Protein AF-E0DGI4-F1 (afdb_monomer)

Sequence (300 aa):
MITVKDFLAYVEETTRDQLWIDHNADYFNDDVYIAAGVSTSYPSYYEFYIRNAKVERLYSVQEYILELWTVDPKVTKPFYLSENTIRFVTDDNEYRDPRKTELIFTGDEIFVTACRFPVVGWGVDWLSPQDLPAREVEEATRFQKLIFDDTVPDWPQEPGRKPAATTLHYYRVPAQETRRLSELKKQFPVIATRKRPDTSGYPHMSITNNYWVMLELLWRSETLPRMTVGWMAWNRQVAYNMAEYIPEMLQKLQQQLDILDTTPLASNKWAMDTFCQLREFYRAAAARGEGVIIIGELQR

Foldseek 3Di:
DAEPQRLLLLCCLLPVPPQKKKWFWDDDPQKIKIFIDNDPLWQGQKIKIAGSKDKDKPDDPDPDDDRMFMDGCVVDPQWDDDDQKIKGFGPPDDPPTPGTMMMIIGHPWMWMANLLWRQFADPAPAPDLVVDDPVCSVVRHRIDTYDYDPDPDPRPPDDDDNRFKKKKKKFWAALVVQVVLVVVCVVDHQAVDPDDPPRPPTDMDMDIRPQCVPLVQLVPASLSSCLRRNHARSHRFKHKFHLVCLVVSLVSVVVSVVVVVPDPNVPPPVNVVVVVVSSVVSVVSNVVSTMMMIGIDTHD

Organism: NCBI:txid553207

Radius of gyration: 20.18 Å; Cα contacts (8 Å, |Δi|>4): 565; chains: 1; bounding box: 44×44×54 Å

Structure (mmCIF, N/CA/C/O backbone):
data_AF-E0DGI4-F1
#
_entry.id   AF-E0DGI4-F1
#
loop_
_atom_site.group_PDB
_atom_site.id
_atom_site.type_symbol
_atom_site.label_atom_id
_atom_site.label_alt_id
_atom_site.label_comp_id
_atom_site.label_asym_id
_atom_site.label_entity_id
_atom_site.label_seq_id
_atom_site.pdbx_PDB_ins_code
_atom_site.Cartn_x
_atom_site.Cartn_y
_atom_site.Cartn_z
_atom_site.occupancy
_atom_site.B_iso_or_equiv
_atom_site.auth_seq_id
_atom_site.auth_comp_id
_atom_site.auth_asym_id
_atom_site.auth_atom_id
_atom_site.pdbx_PDB_model_num
ATOM 1 N N . MET A 1 1 ? -5.748 -15.651 11.887 1.00 82.06 1 MET A N 1
ATOM 2 C CA . MET A 1 1 ? -6.138 -14.831 13.046 1.00 82.06 1 MET A CA 1
ATOM 3 C C . MET A 1 1 ? -4.895 -14.204 13.660 1.00 82.06 1 MET A C 1
ATOM 5 O O . MET A 1 1 ? -3.833 -14.816 13.585 1.00 82.06 1 MET A O 1
ATOM 9 N N . ILE A 1 2 ? -5.024 -13.019 14.259 1.00 83.94 2 ILE A N 1
ATOM 10 C CA . ILE A 1 2 ? -3.945 -12.258 14.916 1.00 83.94 2 ILE A CA 1
ATOM 11 C C . ILE A 1 2 ? -4.471 -11.654 16.225 1.00 83.94 2 ILE A C 1
ATOM 13 O O . ILE A 1 2 ? -5.636 -11.271 16.290 1.00 83.94 2 ILE A O 1
ATOM 17 N N . THR A 1 3 ? -3.648 -11.592 17.273 1.00 87.06 3 THR A N 1
ATOM 18 C CA . THR A 1 3 ? -4.045 -10.984 18.557 1.00 87.06 3 THR A CA 1
ATOM 19 C C . THR A 1 3 ? -3.984 -9.456 18.488 1.00 87.06 3 THR A C 1
ATOM 21 O O . THR A 1 3 ? -3.214 -8.896 17.700 1.00 87.06 3 THR A O 1
ATOM 24 N N . VAL A 1 4 ? -4.753 -8.765 19.337 1.00 86.12 4 VAL A N 1
ATOM 25 C CA . VAL A 1 4 ? -4.660 -7.299 19.485 1.00 86.12 4 VAL A CA 1
ATOM 26 C C . VAL A 1 4 ? -3.244 -6.875 19.847 1.00 86.12 4 VAL A C 1
ATOM 28 O O . VAL A 1 4 ? -2.710 -5.944 19.244 1.00 86.12 4 VAL A O 1
ATOM 31 N N . LYS A 1 5 ? -2.608 -7.588 20.782 1.00 84.69 5 LYS A N 1
ATOM 32 C CA . LYS A 1 5 ? -1.231 -7.315 21.199 1.00 84.69 5 LYS A CA 1
ATOM 33 C C . LYS A 1 5 ? -0.248 -7.363 20.028 1.00 84.69 5 LYS A C 1
ATOM 35 O O . LYS A 1 5 ? 0.524 -6.423 19.845 1.00 84.69 5 LYS A O 1
ATOM 40 N N . ASP A 1 6 ? -0.284 -8.435 19.238 1.00 83.44 6 ASP A N 1
ATOM 41 C CA . ASP A 1 6 ? 0.636 -8.614 18.110 1.00 83.44 6 ASP A CA 1
ATOM 42 C C . ASP A 1 6 ? 0.390 -7.574 17.011 1.00 83.44 6 ASP A C 1
ATOM 44 O O . ASP A 1 6 ? 1.336 -7.075 16.398 1.00 83.44 6 ASP A O 1
ATOM 48 N N . PHE A 1 7 ? -0.875 -7.222 16.769 1.00 86.75 7 PHE A N 1
ATOM 49 C CA . PHE A 1 7 ? -1.228 -6.211 15.780 1.00 86.75 7 PHE A CA 1
ATOM 50 C C . PHE A 1 7 ? -0.792 -4.801 16.207 1.00 86.75 7 PHE A C 1
ATOM 52 O O . PHE A 1 7 ? -0.195 -4.083 15.404 1.00 86.75 7 PHE A O 1
ATOM 59 N N . LEU A 1 8 ? -1.015 -4.415 17.468 1.00 86.19 8 LEU A N 1
ATOM 60 C CA . LEU A 1 8 ? -0.579 -3.117 17.995 1.00 86.19 8 LEU A CA 1
ATOM 61 C C . LEU A 1 8 ? 0.947 -2.966 17.967 1.00 86.19 8 LEU A C 1
ATOM 63 O O . LEU A 1 8 ? 1.438 -1.918 17.552 1.00 86.19 8 LEU A O 1
ATOM 67 N N . ALA A 1 9 ? 1.690 -4.015 18.337 1.00 82.25 9 ALA A N 1
ATOM 68 C CA . ALA A 1 9 ? 3.152 -4.013 18.265 1.00 82.25 9 ALA A CA 1
ATOM 69 C C . ALA A 1 9 ? 3.657 -3.846 16.820 1.00 82.25 9 ALA A C 1
ATOM 71 O O . ALA A 1 9 ? 4.591 -3.087 16.565 1.00 82.25 9 ALA A O 1
ATOM 72 N N . TYR A 1 10 ? 3.011 -4.512 15.855 1.00 82.81 10 TYR A N 1
ATOM 73 C CA . TYR A 1 10 ? 3.318 -4.331 14.436 1.00 82.81 10 TYR A CA 1
ATOM 74 C C . TYR A 1 10 ? 3.071 -2.890 13.963 1.00 82.81 10 TYR A C 1
ATOM 76 O O . TYR A 1 10 ? 3.910 -2.324 13.256 1.00 82.81 10 TYR A O 1
ATOM 84 N N . VAL A 1 11 ? 1.933 -2.295 14.336 1.00 82.44 11 VAL A N 1
ATOM 85 C CA . VAL A 1 11 ? 1.604 -0.918 13.942 1.00 82.44 11 VAL A CA 1
ATOM 86 C C . VAL A 1 11 ? 2.611 0.058 14.533 1.00 82.44 11 VAL A C 1
ATOM 88 O O . VAL A 1 11 ? 3.143 0.874 13.789 1.00 82.44 11 VAL A O 1
ATOM 91 N N . GLU A 1 12 ? 2.945 -0.073 15.818 1.00 79.75 12 GLU A N 1
ATOM 92 C CA . GLU A 1 12 ? 3.983 0.743 16.449 1.00 79.75 12 GLU A CA 1
ATOM 93 C C . GLU A 1 12 ? 5.301 0.690 15.681 1.00 79.75 12 GLU A C 1
ATOM 95 O O . GLU A 1 12 ? 5.857 1.729 15.323 1.00 79.75 12 GLU A O 1
ATOM 100 N N . GLU A 1 13 ? 5.805 -0.520 15.433 1.00 76.25 13 GLU A N 1
ATOM 101 C CA . GLU A 1 13 ? 7.077 -0.713 14.746 1.00 76.25 13 GLU A CA 1
ATOM 102 C C . GLU A 1 13 ? 7.052 -0.058 13.362 1.00 76.25 13 GLU A C 1
ATOM 104 O O . GLU A 1 13 ? 8.015 0.597 12.964 1.00 76.25 13 GLU A O 1
ATOM 109 N N . THR A 1 14 ? 5.932 -0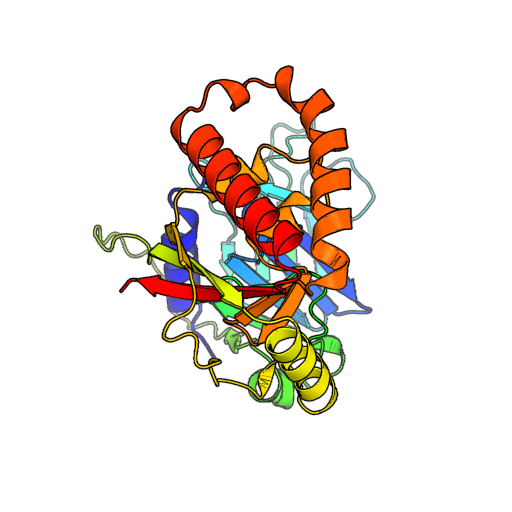.189 12.652 1.00 73.75 14 THR A N 1
ATOM 110 C CA . THR A 1 14 ? 5.771 0.317 11.287 1.00 73.75 14 THR A CA 1
ATOM 111 C C . THR A 1 14 ? 5.643 1.842 11.244 1.00 73.75 14 THR A C 1
ATOM 113 O O . THR A 1 14 ? 6.119 2.474 10.297 1.00 73.75 14 THR A O 1
ATOM 116 N N . THR A 1 15 ? 5.028 2.455 12.261 1.00 76.00 15 THR A N 1
ATOM 117 C CA . THR A 1 15 ? 4.666 3.876 12.225 1.00 76.00 15 THR A CA 1
ATOM 118 C C . THR A 1 15 ? 5.533 4.794 13.084 1.00 76.00 15 THR A C 1
ATOM 120 O O . THR A 1 15 ? 5.425 6.009 12.947 1.00 76.00 15 THR A O 1
ATOM 123 N N . ARG A 1 16 ? 6.400 4.263 13.958 1.00 74.12 16 ARG A N 1
ATOM 124 C CA . ARG A 1 16 ? 7.165 5.060 14.944 1.00 74.12 16 ARG A CA 1
ATOM 125 C C . ARG A 1 16 ? 8.002 6.203 14.360 1.00 74.12 16 ARG A C 1
ATOM 127 O O . ARG A 1 16 ? 8.170 7.232 15.008 1.00 74.12 16 ARG A O 1
ATOM 134 N N . ASP A 1 17 ? 8.540 6.012 13.158 1.00 71.00 17 ASP A N 1
ATOM 135 C CA . ASP A 1 17 ? 9.432 6.975 12.502 1.00 71.00 17 ASP A CA 1
ATOM 13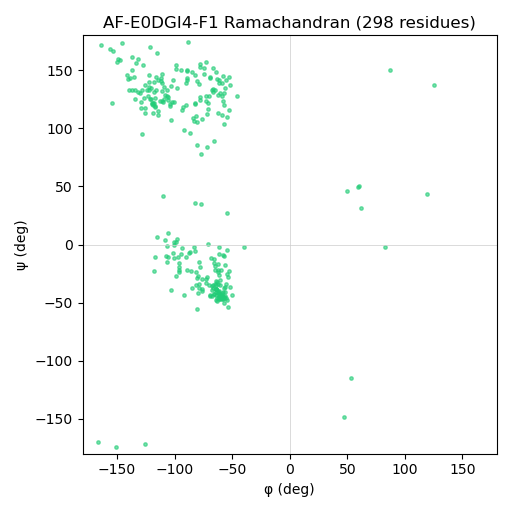6 C C . ASP A 1 17 ? 8.700 7.817 11.443 1.00 71.00 17 ASP A C 1
ATOM 138 O O . ASP A 1 17 ? 9.309 8.669 10.790 1.00 71.00 17 ASP A O 1
ATOM 142 N N . GLN A 1 18 ? 7.391 7.603 11.288 1.00 68.94 18 GLN A N 1
ATOM 143 C CA . GLN A 1 18 ? 6.562 8.318 10.327 1.00 68.94 18 GLN A CA 1
ATOM 144 C C . GLN A 1 18 ? 6.286 9.741 10.816 1.00 68.94 18 GLN A C 1
ATOM 146 O O . GLN A 1 18 ? 6.221 10.006 12.017 1.00 68.94 18 GLN A O 1
ATOM 151 N N . LEU A 1 19 ? 6.180 10.676 9.871 1.00 70.56 19 LEU A N 1
ATOM 152 C CA . LEU A 1 19 ? 5.818 12.064 10.175 1.00 70.56 19 LEU A CA 1
ATOM 153 C C . LEU A 1 19 ? 4.304 12.221 10.339 1.00 70.56 19 LEU A C 1
ATOM 155 O O . LEU A 1 19 ? 3.866 13.010 11.163 1.00 70.56 19 LEU A O 1
ATOM 159 N N . TRP A 1 20 ? 3.533 11.466 9.565 1.00 78.38 20 TRP A N 1
ATOM 160 C CA . TRP A 1 20 ? 2.084 11.368 9.658 1.00 78.38 20 TRP A CA 1
ATOM 161 C C . TRP A 1 20 ? 1.623 10.036 9.056 1.00 78.38 20 TRP A C 1
ATOM 163 O O . TRP A 1 20 ? 2.404 9.327 8.413 1.00 78.38 20 TRP A O 1
ATOM 173 N N . ILE A 1 21 ? 0.360 9.699 9.291 1.00 79.94 21 ILE A N 1
ATOM 174 C CA . ILE A 1 21 ? -0.353 8.563 8.717 1.00 79.94 21 ILE A CA 1
ATOM 175 C C . ILE A 1 21 ? -1.712 9.082 8.262 1.00 79.94 21 ILE A C 1
ATOM 177 O O . ILE A 1 21 ? -2.444 9.642 9.076 1.00 79.94 21 ILE A O 1
ATOM 181 N N . ASP A 1 22 ? -2.045 8.864 7.001 1.00 81.81 22 ASP A N 1
ATOM 182 C CA . ASP A 1 22 ? -3.384 9.050 6.467 1.00 81.81 22 ASP A CA 1
ATOM 183 C C . ASP A 1 22 ? -4.187 7.759 6.605 1.00 81.81 22 ASP A C 1
ATOM 185 O O . ASP A 1 22 ? -3.679 6.653 6.386 1.00 81.81 22 ASP A O 1
ATOM 189 N N . HIS A 1 23 ? -5.470 7.91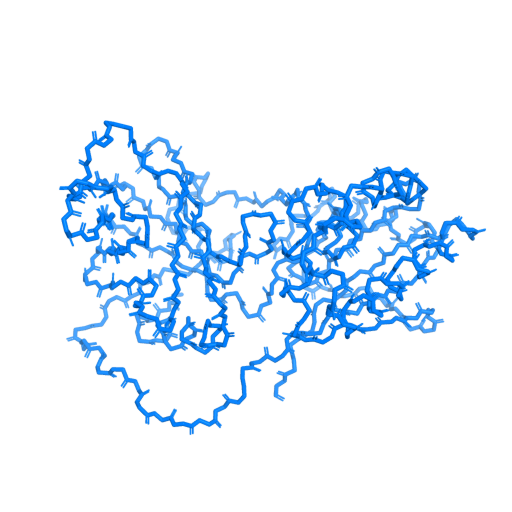9 6.893 1.00 87.75 23 HIS A N 1
ATOM 190 C CA . HIS A 1 23 ? -6.464 6.862 6.935 1.00 87.75 23 HIS A CA 1
ATOM 191 C C . HIS A 1 23 ? -7.561 7.169 5.922 1.00 87.75 23 HIS A C 1
ATOM 193 O O . HIS A 1 23 ? -8.159 8.238 5.985 1.00 87.75 23 HIS A O 1
ATOM 199 N N . ASN A 1 24 ? -7.838 6.229 5.019 1.00 86.12 24 ASN A N 1
ATOM 200 C CA . ASN A 1 24 ? -8.957 6.292 4.078 1.00 86.12 24 ASN A CA 1
ATOM 201 C C . ASN A 1 24 ? -10.008 5.257 4.451 1.00 86.12 24 ASN A C 1
ATOM 203 O O . ASN A 1 24 ? -9.680 4.070 4.475 1.00 86.12 24 ASN A O 1
ATOM 207 N N . ALA A 1 25 ? -11.239 5.685 4.699 1.00 88.38 25 ALA A N 1
ATOM 208 C CA . ALA A 1 25 ? -12.370 4.812 4.959 1.00 88.38 25 ALA A CA 1
ATOM 209 C C . ALA A 1 25 ? -13.285 4.721 3.732 1.00 88.38 25 ALA A C 1
ATOM 211 O O . ALA A 1 25 ? -13.853 5.721 3.300 1.00 88.38 25 ALA A O 1
ATOM 212 N N . ASP A 1 26 ? -13.469 3.500 3.233 1.00 85.94 26 ASP A N 1
ATOM 213 C CA . ASP A 1 26 ? -14.437 3.156 2.197 1.00 85.94 26 ASP A CA 1
ATOM 214 C C . ASP A 1 26 ? -15.622 2.403 2.832 1.00 85.94 26 ASP A C 1
ATOM 216 O O . ASP A 1 26 ? -15.446 1.408 3.547 1.00 85.94 26 ASP A O 1
ATOM 220 N N . TYR A 1 27 ? -16.838 2.888 2.573 1.00 85.62 27 TYR A N 1
ATOM 221 C CA . TYR A 1 27 ? -18.085 2.388 3.162 1.00 85.62 27 TYR A CA 1
ATOM 222 C C . TYR A 1 27 ? -18.836 1.499 2.163 1.00 85.62 27 TYR A C 1
ATOM 224 O O . TYR A 1 27 ? -19.197 1.944 1.071 1.00 85.62 27 TYR A O 1
ATOM 232 N N . PHE A 1 28 ? -19.108 0.247 2.539 1.00 82.56 28 PHE A N 1
ATOM 233 C CA . PHE A 1 28 ? -19.695 -0.770 1.665 1.00 82.56 28 PHE A CA 1
ATOM 234 C C . PHE A 1 28 ? -20.919 -1.424 2.306 1.00 82.56 28 PHE A C 1
ATOM 236 O O . PHE A 1 28 ? -20.802 -2.411 3.029 1.00 82.56 28 PHE A O 1
ATOM 243 N N . ASN A 1 29 ? -22.117 -0.929 1.986 1.00 84.75 29 ASN A N 1
ATOM 244 C CA . ASN A 1 29 ? -23.347 -1.324 2.682 1.00 84.75 29 ASN A CA 1
ATOM 245 C C . ASN A 1 29 ? -23.182 -1.126 4.201 1.00 84.75 29 ASN A C 1
ATOM 247 O O . ASN A 1 29 ? -22.998 0.006 4.639 1.00 84.75 29 ASN A O 1
ATOM 251 N N . ASP A 1 30 ? -23.210 -2.217 4.969 1.00 87.50 30 ASP A N 1
ATOM 252 C CA . ASP A 1 30 ? -23.002 -2.223 6.415 1.00 87.50 30 ASP A CA 1
ATOM 253 C C . ASP A 1 30 ? -21.533 -2.481 6.803 1.00 87.50 30 ASP A C 1
ATOM 255 O O . ASP A 1 30 ? -21.211 -2.457 7.980 1.00 87.50 30 ASP A O 1
ATOM 259 N N . ASP A 1 31 ? -20.622 -2.733 5.861 1.00 90.69 31 ASP A N 1
ATOM 260 C CA . ASP A 1 31 ? -19.206 -2.990 6.143 1.00 90.69 31 ASP A CA 1
ATOM 261 C C . ASP A 1 31 ? -18.353 -1.724 5.938 1.00 90.69 31 ASP A C 1
ATOM 263 O O . ASP A 1 31 ? -18.679 -0.846 5.136 1.00 90.69 31 ASP A O 1
ATOM 267 N N . VAL A 1 32 ? -17.216 -1.641 6.632 1.00 90.88 32 VAL A N 1
ATOM 268 C CA . VAL A 1 32 ? -16.240 -0.551 6.474 1.00 90.88 32 VAL A CA 1
ATOM 269 C C . VAL A 1 32 ? -14.847 -1.119 6.249 1.00 90.88 32 VAL A C 1
ATOM 271 O O . VAL A 1 32 ? -14.388 -1.994 6.985 1.00 90.88 32 VAL A O 1
ATOM 274 N N . TYR A 1 33 ? -14.148 -0.590 5.251 1.00 88.88 33 TYR A N 1
ATOM 275 C CA . TYR A 1 33 ? -12.733 -0.846 5.009 1.00 88.88 33 TYR A CA 1
ATOM 276 C C . TYR A 1 33 ? -11.936 0.423 5.294 1.00 88.88 33 TYR A C 1
ATOM 278 O O . TYR A 1 33 ? -12.304 1.493 4.827 1.00 88.88 33 TYR A O 1
ATOM 286 N N . ILE A 1 34 ? -10.847 0.312 6.052 1.00 88.94 34 ILE A N 1
ATOM 287 C CA . ILE A 1 34 ? -9.968 1.441 6.364 1.00 88.94 34 ILE A CA 1
ATOM 288 C C . ILE A 1 34 ? -8.549 1.072 5.961 1.00 88.94 34 ILE A C 1
ATOM 290 O O . ILE A 1 34 ? -7.973 0.151 6.537 1.00 88.94 34 ILE A O 1
ATOM 294 N N . ALA A 1 35 ? -7.963 1.801 5.019 1.00 84.06 35 ALA A N 1
ATOM 295 C CA . ALA A 1 35 ? -6.551 1.687 4.674 1.00 84.06 35 ALA A CA 1
ATOM 296 C C . ALA A 1 35 ? -5.751 2.787 5.372 1.00 84.06 35 ALA A C 1
ATOM 298 O O . ALA A 1 35 ? -6.152 3.947 5.339 1.00 84.06 35 ALA A O 1
ATOM 299 N N . ALA A 1 36 ? -4.613 2.438 5.973 1.00 82.56 36 ALA A N 1
ATOM 300 C CA . ALA A 1 36 ? -3.736 3.398 6.630 1.00 82.56 36 ALA A CA 1
ATOM 301 C C . ALA A 1 36 ? -2.317 3.340 6.065 1.00 82.56 36 ALA A C 1
ATOM 303 O O . ALA A 1 36 ? -1.736 2.260 5.950 1.00 82.56 36 ALA A O 1
ATOM 304 N N . GLY A 1 37 ? -1.733 4.487 5.750 1.00 76.94 37 GLY A N 1
ATOM 305 C CA . GLY A 1 37 ? -0.394 4.613 5.169 1.00 76.94 37 GLY A CA 1
ATOM 306 C C . GLY A 1 37 ? 0.083 6.058 5.235 1.00 76.94 37 GLY A C 1
ATOM 307 O O . GLY A 1 37 ? -0.548 6.866 5.896 1.00 76.94 37 GLY A O 1
ATOM 308 N N . VAL A 1 38 ? 1.183 6.414 4.575 1.00 66.06 38 VAL A N 1
ATOM 309 C CA . VAL A 1 38 ? 1.575 7.839 4.507 1.00 66.06 38 VAL A CA 1
ATOM 310 C C . VAL A 1 38 ? 0.649 8.621 3.577 1.00 66.06 38 VAL A C 1
ATOM 312 O O . VAL A 1 38 ? 0.389 9.786 3.851 1.00 66.06 38 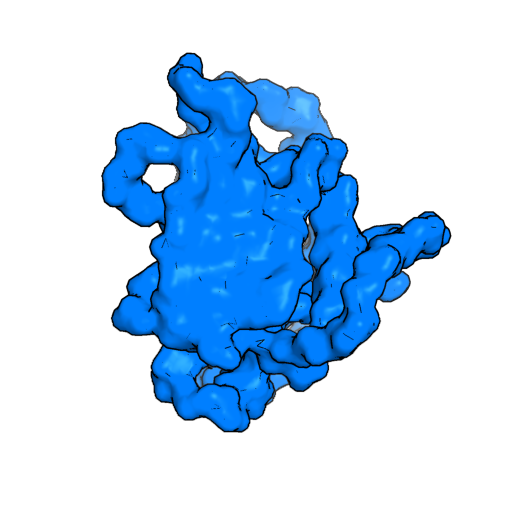VAL A O 1
ATOM 315 N N . SER A 1 39 ? 0.089 7.963 2.560 1.00 64.50 39 SER A N 1
ATOM 316 C CA . SER A 1 39 ? -1.147 8.371 1.907 1.00 64.50 39 SER A CA 1
ATOM 317 C C . SER A 1 39 ? -1.900 7.212 1.274 1.00 64.50 39 SER A C 1
ATOM 319 O O . SER A 1 39 ? -1.403 6.099 1.074 1.00 64.50 39 SER A O 1
ATOM 321 N N . THR A 1 40 ? -3.144 7.521 0.930 1.00 57.28 40 THR A N 1
ATOM 322 C CA . THR A 1 40 ? -4.142 6.625 0.338 1.00 57.28 40 THR A CA 1
ATOM 323 C C . THR A 1 40 ? -3.769 6.146 -1.066 1.00 57.28 40 THR A C 1
ATOM 325 O O . THR A 1 40 ? -4.317 5.167 -1.565 1.00 57.28 40 THR A O 1
ATOM 328 N N . SER A 1 41 ? -2.810 6.822 -1.708 1.00 51.88 41 SER A N 1
ATOM 329 C CA . SER A 1 41 ? -2.301 6.480 -3.041 1.00 51.88 41 SER A CA 1
ATOM 330 C C . SER A 1 41 ? -1.168 5.453 -3.018 1.00 51.88 41 SER A C 1
ATOM 332 O O . SER A 1 41 ? -0.726 5.007 -4.085 1.00 51.88 41 SER A O 1
ATOM 334 N N . TYR A 1 42 ? -0.693 5.092 -1.826 1.00 58.53 42 TYR A N 1
ATOM 335 C CA . TYR A 1 42 ? 0.404 4.164 -1.605 1.00 58.53 42 TYR A CA 1
ATOM 336 C C . TYR A 1 42 ? -0.064 2.905 -0.880 1.00 58.53 42 TYR A C 1
ATOM 338 O O . TYR A 1 42 ? -1.159 2.855 -0.319 1.00 58.53 42 TYR A O 1
ATOM 346 N N . PRO A 1 43 ? 0.761 1.848 -0.899 1.00 60.72 43 PRO A N 1
ATOM 347 C CA . PRO A 1 43 ? 0.432 0.630 -0.193 1.00 60.72 43 PRO A CA 1
ATOM 348 C C . PRO A 1 43 ? 0.254 0.908 1.295 1.00 60.72 43 PRO A C 1
ATOM 350 O O . PRO A 1 43 ? 1.146 1.461 1.940 1.00 60.72 43 PRO A O 1
ATOM 353 N N . SER A 1 44 ? -0.878 0.477 1.835 1.00 71.69 44 SER A N 1
ATOM 354 C CA . SER A 1 44 ? -1.184 0.614 3.251 1.00 71.69 44 SER A CA 1
ATOM 355 C C . SER A 1 44 ? -0.133 -0.085 4.121 1.00 71.69 44 SER A C 1
ATOM 357 O O . SER A 1 44 ? 0.270 -1.223 3.847 1.00 71.69 44 SER A O 1
ATOM 359 N N . TYR A 1 45 ? 0.235 0.555 5.220 1.00 76.19 45 TYR A N 1
ATOM 360 C CA . TYR A 1 45 ? 0.956 -0.053 6.331 1.00 76.19 45 TYR A CA 1
ATOM 361 C C . TYR A 1 45 ? 0.082 -1.070 7.054 1.00 76.19 45 TYR A C 1
ATOM 363 O O . TYR A 1 45 ? 0.506 -2.190 7.317 1.00 76.19 45 TYR A O 1
ATOM 371 N N . TYR A 1 46 ? -1.168 -0.717 7.315 1.00 80.88 46 TYR A N 1
ATOM 372 C CA . TYR A 1 46 ? -2.151 -1.625 7.882 1.00 80.88 46 TYR A CA 1
ATOM 373 C C . TYR A 1 46 ? -3.532 -1.278 7.355 1.00 80.88 46 TYR A C 1
ATOM 375 O O . TYR A 1 46 ? -3.781 -0.170 6.883 1.00 80.88 46 TYR A O 1
ATOM 383 N N . GLU A 1 47 ? -4.426 -2.250 7.436 1.00 86.81 47 GLU A N 1
ATOM 384 C CA . GLU A 1 47 ? -5.799 -2.107 6.982 1.00 86.81 47 GLU A CA 1
ATOM 385 C C . GLU A 1 47 ? -6.729 -2.735 8.007 1.00 86.81 47 GLU A C 1
ATOM 387 O O . GLU A 1 47 ? -6.366 -3.721 8.661 1.00 86.81 47 GLU A O 1
ATOM 392 N N . PHE A 1 48 ? -7.932 -2.183 8.088 1.00 90.94 48 PHE A N 1
ATOM 393 C CA . PHE A 1 48 ? -9.063 -2.742 8.802 1.00 90.94 48 PHE A CA 1
ATOM 394 C C . PHE A 1 48 ? -10.157 -3.103 7.815 1.00 90.94 48 PHE A C 1
ATOM 396 O O . PHE A 1 48 ? -10.425 -2.373 6.866 1.00 90.94 48 PHE A O 1
ATOM 403 N N . TYR A 1 49 ? -10.818 -4.215 8.077 1.00 91.12 49 TYR A N 1
ATOM 404 C CA . TYR A 1 49 ? -12.095 -4.545 7.481 1.00 91.12 49 TYR A CA 1
ATOM 405 C C . TYR A 1 49 ? -13.045 -4.925 8.612 1.00 91.12 49 TYR A C 1
ATOM 407 O O . TYR A 1 49 ? -12.781 -5.857 9.372 1.00 91.12 49 TYR A O 1
ATOM 415 N N . ILE A 1 50 ? -14.106 -4.144 8.763 1.00 92.44 50 ILE A N 1
ATOM 416 C CA . ILE A 1 50 ? -15.032 -4.177 9.890 1.00 92.44 50 ILE A CA 1
ATOM 417 C C . ILE A 1 50 ? -16.392 -4.574 9.336 1.00 92.44 50 ILE A C 1
ATOM 419 O O . ILE A 1 50 ? -16.933 -3.867 8.485 1.00 92.44 50 ILE A O 1
ATOM 423 N N . ARG A 1 51 ? -16.938 -5.698 9.804 1.00 90.25 51 ARG A N 1
ATOM 424 C CA . ARG A 1 51 ? -18.256 -6.159 9.356 1.00 90.25 51 ARG A CA 1
ATOM 425 C C . ARG A 1 51 ? -19.378 -5.595 10.205 1.00 90.25 51 ARG A C 1
ATOM 427 O O . ARG A 1 51 ? -19.232 -5.536 11.430 1.00 90.25 51 ARG A O 1
ATOM 434 N N . ASN A 1 52 ? -20.496 -5.257 9.563 1.00 90.38 52 ASN A N 1
ATOM 435 C CA . ASN A 1 52 ? -21.665 -4.655 10.216 1.00 90.38 52 ASN A CA 1
ATOM 436 C C . ASN A 1 52 ? -21.272 -3.450 11.091 1.00 90.38 52 ASN A C 1
ATOM 438 O O . ASN A 1 52 ? -21.641 -3.336 12.263 1.00 90.38 52 ASN A O 1
ATOM 442 N N . ALA A 1 53 ? -20.436 -2.591 10.520 1.00 91.38 53 ALA A N 1
ATOM 443 C CA . ALA A 1 53 ? -19.852 -1.439 11.152 1.00 91.38 53 ALA A CA 1
ATOM 444 C C . ALA A 1 53 ? -20.907 -0.377 11.493 1.00 91.38 53 ALA A C 1
ATOM 446 O O . ALA A 1 53 ? -21.730 0.031 10.674 1.00 91.38 53 ALA A O 1
ATOM 447 N N . LYS A 1 54 ? -20.819 0.140 12.713 1.00 91.56 54 LYS A N 1
ATOM 448 C CA . LYS A 1 54 ? -21.449 1.385 13.144 1.00 91.56 54 LYS A CA 1
ATOM 449 C C . LYS A 1 54 ? -20.367 2.421 13.349 1.00 91.56 54 LYS A C 1
ATOM 451 O O . LYS A 1 54 ? -19.340 2.121 13.956 1.00 91.56 54 LYS A O 1
ATOM 456 N N . VAL A 1 55 ? -20.616 3.627 12.852 1.00 89.06 55 VAL A N 1
ATOM 457 C CA . VAL A 1 55 ? -19.664 4.732 12.941 1.00 89.06 55 VAL A CA 1
ATOM 458 C C . VAL A 1 55 ? -20.281 5.870 13.725 1.00 89.06 55 VAL A C 1
ATOM 460 O O . VAL A 1 55 ? -21.315 6.420 13.351 1.00 89.06 55 VAL A O 1
ATOM 463 N N . GLU A 1 56 ? -19.627 6.213 14.823 1.00 87.62 56 GLU A N 1
ATOM 464 C CA . GLU A 1 56 ? -19.950 7.366 15.643 1.00 87.62 56 GLU A CA 1
ATOM 465 C C . GLU A 1 56 ? -18.830 8.392 15.513 1.00 87.62 56 GLU A C 1
ATOM 467 O O . GLU A 1 56 ? -17.644 8.055 15.511 1.00 87.62 56 GLU A O 1
ATOM 472 N N . ARG A 1 57 ? -19.207 9.667 15.423 1.00 81.06 57 ARG A N 1
ATOM 473 C CA . ARG A 1 57 ? -18.258 10.775 15.456 1.00 81.06 57 ARG A CA 1
ATOM 474 C C . ARG A 1 57 ? -18.531 11.649 16.661 1.00 81.06 57 ARG A C 1
ATOM 476 O O . ARG A 1 57 ? -19.659 12.093 16.869 1.00 81.06 57 ARG A O 1
ATOM 483 N N . LEU A 1 58 ? -17.477 11.948 17.406 1.00 81.38 58 LEU A N 1
ATOM 484 C CA . LEU A 1 58 ? -17.517 12.877 18.525 1.00 81.38 58 LEU A CA 1
ATOM 485 C C . LEU A 1 58 ? -16.727 14.141 18.181 1.00 81.38 58 LEU A C 1
ATOM 487 O O . LEU A 1 58 ? -15.710 14.086 17.493 1.00 81.38 58 LEU A O 1
ATOM 491 N N . TYR A 1 59 ? -17.192 15.278 18.702 1.00 76.00 59 TYR A N 1
ATOM 492 C CA . TYR A 1 59 ? -16.462 16.553 18.689 1.00 76.00 59 TYR A CA 1
ATOM 493 C C . TYR A 1 59 ? -16.110 17.065 17.278 1.00 76.00 59 TYR A C 1
ATOM 495 O O . TYR A 1 59 ? -14.971 17.426 17.002 1.00 76.00 59 TYR A O 1
ATOM 503 N N . SER A 1 60 ? -17.099 17.090 16.380 1.00 72.31 60 SER A N 1
ATOM 504 C CA . SER A 1 60 ? -17.014 17.721 15.053 1.00 72.31 60 SER A CA 1
ATOM 505 C C . SER A 1 60 ? -18.338 18.407 14.712 1.00 72.31 60 SER A C 1
ATOM 507 O O . SER A 1 60 ? -19.408 17.942 15.112 1.00 72.31 60 SER A O 1
ATOM 509 N N . VAL A 1 61 ? -18.255 19.529 13.997 1.00 66.81 61 VAL A N 1
ATOM 510 C CA . VAL A 1 61 ? -19.380 20.323 13.484 1.00 66.81 61 VAL A CA 1
ATOM 511 C C . VAL A 1 61 ? -19.751 19.961 12.048 1.00 66.81 61 VAL A C 1
ATOM 513 O O . VAL A 1 61 ? -20.747 20.464 11.532 1.00 66.81 61 VAL A O 1
ATOM 516 N N . GLN A 1 62 ? -18.955 19.122 11.381 1.00 65.62 62 GLN A N 1
ATOM 517 C CA . GLN A 1 62 ? -19.328 18.556 10.091 1.00 65.62 62 GLN A CA 1
ATOM 518 C C . GLN A 1 62 ? -20.526 17.614 10.274 1.00 65.62 62 GLN A C 1
ATOM 520 O O . GLN A 1 62 ? -20.712 17.010 11.331 1.00 65.62 62 GLN A O 1
ATOM 525 N N . GLU A 1 63 ? -21.347 17.469 9.235 1.00 62.12 63 GLU A N 1
ATOM 526 C CA . GLU A 1 63 ? -22.514 16.570 9.238 1.00 62.12 63 GLU A CA 1
ATOM 527 C C . GLU A 1 63 ? -22.289 15.308 8.387 1.00 62.12 63 GLU A C 1
ATOM 529 O O . GLU A 1 63 ? -22.998 14.322 8.553 1.00 62.12 63 GLU A O 1
ATOM 534 N N . TYR A 1 64 ? -21.269 15.297 7.521 1.00 66.94 64 TYR A N 1
ATOM 535 C CA . TYR A 1 64 ? -20.889 14.133 6.711 1.00 66.94 64 TYR A CA 1
ATOM 536 C C . TYR A 1 64 ? -19.886 13.244 7.449 1.00 66.94 64 TYR A C 1
ATOM 538 O O . TYR A 1 64 ? -19.112 13.747 8.263 1.00 66.94 64 TYR A O 1
ATOM 546 N N . ILE A 1 65 ? -19.894 11.939 7.177 1.00 65.44 65 ILE A N 1
ATOM 547 C CA . ILE A 1 65 ? -18.916 10.996 7.729 1.00 65.44 65 ILE A CA 1
ATOM 548 C C . ILE A 1 65 ? -17.538 11.309 7.128 1.00 65.44 65 ILE A C 1
ATOM 550 O O . ILE A 1 65 ? -17.424 11.529 5.925 1.00 65.44 65 ILE A O 1
ATOM 554 N N . LEU A 1 66 ? -16.499 11.371 7.964 1.00 69.88 66 LEU A N 1
ATOM 555 C CA . LEU A 1 66 ? -15.126 11.573 7.498 1.00 69.88 66 LEU A CA 1
ATOM 556 C C . LEU A 1 66 ? -14.632 10.306 6.783 1.00 69.88 66 LEU A C 1
ATOM 558 O O . LEU A 1 66 ? -14.613 9.219 7.363 1.00 69.88 66 LEU A O 1
ATOM 562 N N . GLU A 1 67 ? -14.239 10.469 5.523 1.00 80.94 67 GLU A N 1
ATOM 563 C CA . GLU A 1 67 ? -13.665 9.409 4.681 1.00 80.94 67 GLU A CA 1
ATOM 564 C C . GLU A 1 67 ? -12.131 9.449 4.683 1.00 80.94 67 GLU A C 1
ATOM 566 O O . GLU A 1 67 ? -11.494 8.435 4.435 1.00 80.94 67 GLU A O 1
ATOM 571 N N . LEU A 1 68 ? -11.531 10.595 5.015 1.00 83.06 68 LEU A N 1
ATOM 572 C CA . LEU A 1 68 ? -10.085 10.790 5.060 1.00 83.06 68 LEU A CA 1
ATOM 573 C C . LEU A 1 68 ? -9.709 11.574 6.316 1.00 83.06 68 LEU A C 1
ATOM 575 O O . LEU A 1 68 ? -10.329 12.599 6.601 1.00 83.06 68 LEU A O 1
ATOM 579 N N . TRP A 1 69 ? -8.697 11.113 7.045 1.00 86.06 69 TRP A N 1
ATOM 580 C CA . TRP A 1 69 ? -8.096 11.864 8.150 1.00 86.06 69 TRP A CA 1
ATOM 581 C C . TRP A 1 69 ? -6.612 11.532 8.304 1.00 86.06 69 TRP A C 1
ATOM 583 O O . TRP A 1 69 ? -6.153 10.481 7.858 1.00 86.06 69 TRP A O 1
ATOM 593 N N . THR A 1 70 ? -5.875 12.421 8.971 1.00 82.50 70 THR A N 1
ATOM 594 C CA . THR A 1 70 ? -4.431 12.287 9.202 1.00 82.50 70 THR A CA 1
ATOM 595 C C . THR A 1 70 ? -4.112 12.299 10.700 1.00 82.50 70 THR A C 1
ATOM 597 O O . THR A 1 70 ? -4.776 12.983 11.488 1.00 82.50 70 THR A O 1
ATOM 600 N N . VAL A 1 71 ? -3.086 11.542 11.100 1.00 82.12 71 VAL A N 1
ATOM 601 C CA . VAL A 1 71 ? -2.553 11.488 12.472 1.00 82.12 71 VAL A CA 1
ATOM 602 C C . VAL A 1 71 ? -1.024 11.569 12.461 1.00 82.12 71 VAL A C 1
ATOM 604 O O . VAL A 1 71 ? -0.374 10.816 11.741 1.00 82.12 71 VAL A O 1
ATOM 607 N N . ASP A 1 72 ? -0.435 12.416 13.304 1.00 79.88 72 ASP A N 1
ATOM 608 C CA . ASP A 1 72 ? 0.985 12.414 13.660 1.00 79.88 72 ASP A CA 1
ATOM 609 C C . ASP A 1 72 ? 1.233 11.385 14.785 1.00 79.88 72 ASP A C 1
ATOM 611 O O . ASP A 1 72 ? 0.905 11.641 15.956 1.00 79.88 72 ASP A O 1
ATOM 615 N N . PRO A 1 73 ? 1.854 10.225 14.477 1.00 76.25 73 PRO A N 1
ATOM 616 C CA . PRO A 1 73 ? 2.078 9.162 15.454 1.00 76.25 73 PRO A CA 1
ATOM 617 C C . PRO A 1 73 ? 3.048 9.550 16.580 1.00 76.25 73 PRO A C 1
ATOM 619 O O . PRO A 1 73 ? 3.137 8.831 17.578 1.00 76.25 73 PRO A O 1
ATOM 622 N N . LYS A 1 74 ? 3.780 10.667 16.455 1.00 77.12 74 LYS A N 1
ATOM 623 C CA . LYS A 1 74 ? 4.659 11.192 17.513 1.00 77.12 74 LYS A CA 1
ATOM 624 C C . LYS A 1 74 ? 3.891 11.994 18.557 1.00 77.12 74 LYS A C 1
ATOM 626 O O . LYS A 1 74 ? 4.371 12.133 19.681 1.00 77.12 74 LYS A O 1
ATOM 631 N N . VAL A 1 75 ? 2.724 12.526 18.194 1.00 74.06 75 VAL A N 1
ATOM 632 C CA . VAL A 1 75 ? 1.891 13.368 19.064 1.00 74.06 75 VAL A CA 1
ATOM 633 C C . VAL A 1 75 ? 0.701 12.588 19.608 1.00 74.06 75 VAL A C 1
ATOM 635 O O . VAL A 1 75 ? 0.305 12.781 20.758 1.00 74.06 75 VAL A O 1
ATOM 638 N N . THR A 1 76 ? 0.082 11.727 18.804 1.00 74.81 76 THR A N 1
ATOM 639 C CA . THR A 1 76 ? -1.122 10.977 19.182 1.00 74.81 76 THR A CA 1
ATOM 640 C C . THR A 1 76 ? -1.036 9.555 18.645 1.00 74.81 76 THR A C 1
ATOM 642 O O . THR A 1 76 ? -0.508 9.319 17.564 1.00 74.81 76 THR A O 1
ATOM 645 N N . LYS A 1 77 ? -1.521 8.572 19.415 1.00 78.81 77 LYS A N 1
ATOM 646 C CA . LYS A 1 77 ? -1.552 7.188 18.929 1.00 78.81 77 LYS A CA 1
ATOM 647 C C . LYS A 1 77 ? -2.436 7.111 17.675 1.00 78.81 77 LYS A C 1
ATOM 649 O O . LYS A 1 77 ? -3.497 7.732 17.686 1.00 78.81 77 LYS A O 1
ATOM 654 N N . PRO A 1 78 ? -2.069 6.316 16.651 1.00 80.38 78 PRO A N 1
ATOM 655 C CA . PRO A 1 78 ? -2.858 6.221 15.421 1.00 80.38 78 PRO A CA 1
ATOM 656 C C . PRO A 1 78 ? -4.315 5.811 15.661 1.00 80.38 78 PRO A C 1
ATOM 658 O O . PRO A 1 78 ? -5.211 6.296 14.982 1.00 80.38 78 PRO A O 1
ATOM 661 N N . PHE A 1 79 ? -4.547 4.925 16.633 1.00 88.25 79 PHE A N 1
ATOM 662 C CA . PHE A 1 79 ? -5.870 4.504 17.086 1.00 88.25 79 PHE A CA 1
ATOM 663 C C . PHE A 1 79 ? -5.784 3.791 18.445 1.00 88.25 79 PHE A C 1
ATOM 665 O O . PHE A 1 79 ? -4.699 3.459 18.936 1.00 88.25 79 PHE A O 1
ATOM 672 N N . TYR A 1 80 ? -6.947 3.518 19.030 1.00 86.69 80 TYR A N 1
ATOM 673 C CA . TYR A 1 80 ? -7.147 2.710 20.229 1.00 86.69 80 TYR A CA 1
ATOM 674 C C . TYR A 1 80 ? -8.098 1.554 19.909 1.00 86.69 80 TYR A C 1
ATOM 676 O O . TYR A 1 80 ? -9.081 1.744 19.196 1.00 86.69 80 TYR A O 1
ATOM 684 N N . LEU A 1 81 ? -7.812 0.369 20.447 1.00 87.19 81 LEU A N 1
ATOM 685 C CA . LEU A 1 81 ? -8.642 -0.827 20.303 1.00 87.19 81 LEU A CA 1
ATOM 686 C C . LEU A 1 81 ? -9.165 -1.254 21.672 1.00 87.19 81 LEU A C 1
ATOM 688 O O . LEU A 1 81 ? -8.391 -1.321 22.628 1.00 87.19 81 LEU A O 1
ATOM 692 N N . SER A 1 82 ? -10.458 -1.551 21.757 1.00 82.38 82 SER A N 1
ATOM 693 C CA . SER A 1 82 ? -11.091 -2.104 22.955 1.00 82.38 82 SER A CA 1
ATOM 694 C C . SER A 1 82 ? -12.330 -2.881 22.551 1.00 82.38 82 SER A C 1
ATOM 696 O O . SER A 1 82 ? -13.236 -2.294 21.960 1.00 82.38 82 SER A O 1
ATOM 698 N N . GLU A 1 83 ? -12.386 -4.174 22.887 1.00 83.62 83 GLU A N 1
ATOM 699 C CA . GLU A 1 83 ? -13.437 -5.078 22.388 1.00 83.62 83 GLU A CA 1
ATOM 700 C C . GLU A 1 83 ? -13.606 -4.914 20.866 1.00 83.62 83 GLU A C 1
ATOM 702 O O . GLU A 1 83 ? -12.677 -4.508 20.185 1.00 83.62 83 GLU A O 1
ATOM 707 N N . ASN A 1 84 ? -14.792 -5.098 20.295 1.00 84.94 84 ASN A N 1
ATOM 708 C CA . ASN A 1 84 ? -14.990 -4.866 18.863 1.00 84.94 84 ASN A CA 1
ATOM 709 C C . ASN A 1 84 ? -15.098 -3.379 18.463 1.00 84.94 84 ASN A C 1
ATOM 711 O O . ASN A 1 84 ? -15.854 -3.038 17.553 1.00 84.94 84 ASN A O 1
ATOM 715 N N . THR A 1 85 ? -14.367 -2.490 19.138 1.00 88.12 85 THR A N 1
ATOM 716 C CA . THR A 1 85 ? -14.367 -1.052 18.868 1.00 88.12 85 THR A CA 1
ATOM 717 C C . THR A 1 85 ? -12.970 -0.537 18.541 1.00 88.12 85 THR A C 1
ATOM 719 O O . THR A 1 85 ? -11.986 -0.838 19.222 1.00 88.12 85 THR A O 1
ATOM 722 N N . ILE A 1 86 ? -12.903 0.295 17.504 1.00 91.31 86 ILE A N 1
ATOM 723 C CA . ILE A 1 86 ? -11.718 1.024 17.060 1.00 91.31 86 ILE A CA 1
ATOM 724 C C . ILE A 1 86 ? -11.998 2.513 17.207 1.00 91.31 86 ILE A C 1
ATOM 726 O O . ILE A 1 86 ? -12.988 3.013 16.680 1.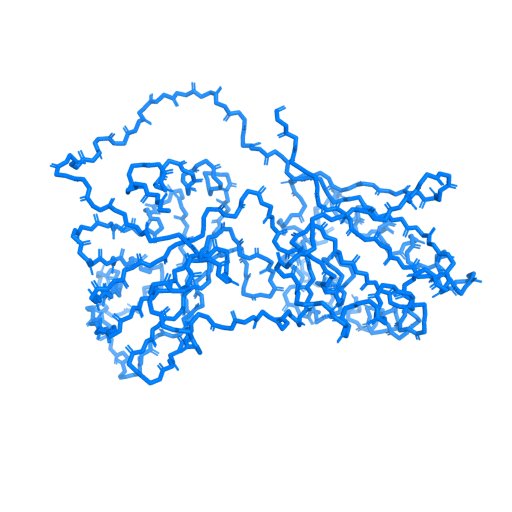00 91.31 86 ILE A O 1
ATOM 730 N N . ARG A 1 87 ? -11.124 3.235 17.905 1.00 89.94 87 ARG A N 1
ATOM 731 C CA . ARG A 1 87 ? -11.230 4.684 18.090 1.00 89.94 87 ARG A CA 1
ATOM 732 C C . ARG A 1 87 ? -10.031 5.387 17.477 1.00 89.94 87 ARG A C 1
ATOM 734 O O . ARG A 1 87 ? -8.903 5.155 17.905 1.00 89.94 87 ARG A O 1
ATOM 741 N N . PHE A 1 88 ? -10.284 6.287 16.541 1.00 88.50 88 PHE A N 1
ATOM 742 C CA . PHE A 1 88 ? -9.298 7.196 15.970 1.00 88.50 88 PHE A CA 1
ATOM 743 C C . PHE A 1 88 ? -9.458 8.578 16.594 1.00 88.50 88 PHE A C 1
ATOM 745 O O . PHE A 1 88 ? -10.577 9.029 16.842 1.00 88.50 88 PHE A O 1
ATOM 752 N N . VAL A 1 89 ? -8.335 9.243 16.843 1.00 83.88 89 VAL A N 1
ATOM 753 C CA . VAL A 1 89 ? -8.289 10.649 17.252 1.00 83.88 89 VAL A CA 1
ATOM 754 C C . VAL A 1 89 ? -7.611 11.396 16.116 1.00 83.88 89 VAL A C 1
ATOM 756 O O . VAL A 1 89 ? -6.448 11.124 15.827 1.00 83.88 89 VAL A O 1
ATOM 759 N N . THR A 1 90 ? -8.337 12.284 15.445 1.00 77.06 90 THR A N 1
ATOM 760 C CA . THR A 1 90 ? -7.836 12.973 14.252 1.00 77.06 90 THR A CA 1
ATOM 761 C C . THR A 1 90 ? -7.025 14.205 14.646 1.00 77.06 90 THR A C 1
ATOM 763 O O . THR A 1 90 ? -7.325 14.860 15.647 1.00 77.06 90 THR A O 1
ATOM 766 N N . ASP A 1 91 ? -6.010 14.558 13.853 1.00 69.88 91 ASP A N 1
ATOM 767 C CA . ASP A 1 91 ? -5.306 15.840 14.018 1.00 69.88 91 ASP A CA 1
ATOM 768 C C . ASP A 1 91 ? -6.024 17.018 13.348 1.00 69.88 91 ASP A C 1
ATOM 770 O O . ASP A 1 91 ? -5.640 18.173 13.551 1.00 69.88 91 ASP A O 1
ATOM 774 N N . ASP A 1 92 ? -7.109 16.739 12.621 1.00 65.94 92 ASP A N 1
ATOM 775 C CA . ASP A 1 92 ? -8.058 17.747 12.159 1.00 65.94 92 ASP A CA 1
ATOM 776 C C . ASP A 1 92 ? -8.775 18.381 13.355 1.00 65.94 92 ASP A C 1
ATOM 778 O O . ASP A 1 92 ? -9.821 17.928 13.821 1.00 65.94 92 ASP A O 1
ATOM 782 N N . ASN A 1 93 ? -8.176 19.449 13.874 1.00 58.81 93 ASN A N 1
ATOM 783 C CA . ASN A 1 93 ? -8.823 20.342 14.816 1.00 58.81 93 ASN A CA 1
ATOM 784 C C . ASN A 1 93 ? -9.705 21.314 14.042 1.00 58.81 93 ASN A C 1
ATOM 786 O O . ASN A 1 93 ? -9.224 22.236 13.376 1.00 58.81 93 ASN A O 1
ATOM 790 N N . GLU A 1 94 ? -11.015 21.161 14.178 1.00 59.69 94 GLU A N 1
ATOM 791 C CA . GLU A 1 94 ? -11.924 22.213 13.762 1.00 59.69 94 GLU A CA 1
ATOM 792 C C . GLU A 1 94 ? -11.731 23.439 14.662 1.00 59.69 94 GLU A C 1
ATOM 794 O O . GLU A 1 94 ? -11.746 23.348 15.886 1.00 59.69 94 GLU A O 1
ATOM 799 N N . TYR A 1 95 ? -11.595 24.619 14.049 1.00 53.41 95 TYR A N 1
ATOM 800 C CA . TYR A 1 95 ? -11.218 25.896 14.682 1.00 53.41 95 TYR A CA 1
ATOM 801 C C . TYR A 1 95 ? -12.091 26.346 15.882 1.00 53.41 95 TYR A C 1
ATOM 803 O O . TYR A 1 95 ? -11.825 27.394 16.473 1.00 53.41 95 TYR A O 1
ATOM 811 N N . ARG A 1 96 ? -13.173 25.623 16.205 1.00 55.88 96 ARG A N 1
ATOM 812 C CA . ARG A 1 96 ? -14.191 25.989 17.202 1.00 55.88 96 ARG A CA 1
ATOM 813 C C . ARG A 1 96 ? -14.324 25.023 18.386 1.00 55.88 96 ARG A C 1
ATOM 815 O O . ARG A 1 96 ? -14.811 25.485 19.416 1.00 55.88 96 ARG A O 1
ATOM 822 N N . ASP A 1 97 ? -13.915 23.753 18.289 1.00 59.91 97 ASP A N 1
ATOM 823 C CA . ASP A 1 97 ? -13.891 22.833 19.443 1.00 59.91 97 ASP A CA 1
ATOM 824 C C . ASP A 1 97 ? -12.430 22.639 19.888 1.00 59.91 97 ASP A C 1
ATOM 826 O O . ASP A 1 97 ? -11.583 22.289 19.069 1.00 59.91 97 ASP A O 1
ATOM 830 N N . PRO A 1 98 ? -12.082 22.896 21.163 1.00 64.75 98 PRO A N 1
ATOM 831 C CA . PRO A 1 98 ? -10.734 22.635 21.664 1.00 64.75 98 PRO A CA 1
ATOM 832 C C . PRO A 1 98 ? -10.392 21.136 21.743 1.00 64.75 98 PRO A C 1
ATOM 834 O O . PRO A 1 98 ? -9.236 20.797 22.003 1.00 64.75 98 PRO A O 1
ATOM 837 N N . ARG A 1 99 ? -11.372 20.237 21.587 1.00 68.69 99 ARG A N 1
ATOM 838 C CA . ARG A 1 99 ? -11.167 18.786 21.566 1.00 68.69 99 ARG A CA 1
ATOM 839 C C . ARG A 1 99 ? -10.919 18.310 20.138 1.00 68.69 99 ARG A C 1
ATOM 841 O O . ARG A 1 99 ? -11.612 18.726 19.216 1.00 68.69 99 ARG A O 1
ATOM 848 N N . LYS A 1 100 ? -9.971 17.382 19.995 1.00 76.19 100 LYS A N 1
ATOM 849 C CA . LYS A 1 100 ? -9.738 16.657 18.743 1.00 76.19 100 LYS A CA 1
ATOM 850 C C . LYS A 1 100 ? -10.990 15.866 18.364 1.00 76.19 100 LYS A C 1
ATOM 852 O O . LYS A 1 100 ? -11.612 15.259 19.241 1.00 76.19 100 LYS A O 1
ATOM 857 N N . THR A 1 101 ? -11.339 15.861 17.081 1.00 82.94 101 THR A N 1
ATOM 858 C CA . THR A 1 101 ? -12.414 15.012 16.564 1.00 82.94 101 THR A CA 1
ATOM 859 C C . THR A 1 101 ? -12.048 13.541 16.751 1.00 82.94 101 THR A C 1
ATOM 861 O O . THR A 1 101 ? -10.888 13.137 16.636 1.00 82.94 101 THR A O 1
ATOM 864 N N . GLU A 1 102 ? -13.049 12.726 17.073 1.00 86.62 102 GLU A N 1
ATOM 865 C CA . GLU A 1 102 ? -12.865 11.292 17.269 1.00 86.62 102 GLU A CA 1
ATOM 866 C C . GLU A 1 102 ? -13.825 10.499 16.395 1.00 86.62 102 GLU A C 1
ATOM 868 O O . GLU A 1 102 ? -15.012 10.824 16.311 1.00 86.62 102 GLU A O 1
ATOM 873 N N . LEU A 1 103 ? -13.307 9.436 15.786 1.00 89.19 103 LEU A N 1
ATOM 874 C CA . LEU A 1 103 ? -14.075 8.484 14.992 1.00 89.19 103 LEU A CA 1
ATOM 875 C C . LEU A 1 103 ? -14.079 7.145 15.715 1.00 89.19 103 LEU A C 1
ATOM 877 O O . LEU A 1 103 ? -13.020 6.601 16.027 1.00 89.19 103 LEU A O 1
ATOM 881 N N . ILE A 1 104 ? -15.265 6.626 15.997 1.00 90.81 104 ILE A N 1
ATOM 882 C CA . ILE A 1 104 ? -15.468 5.371 16.710 1.00 90.81 104 ILE A CA 1
ATOM 883 C C . ILE A 1 104 ? -16.164 4.412 15.754 1.00 90.81 104 ILE A C 1
ATOM 885 O O . ILE A 1 104 ? -17.274 4.673 15.303 1.00 90.81 104 ILE A O 1
ATOM 889 N N . PHE A 1 105 ? -15.500 3.303 15.455 1.00 92.69 105 PHE A N 1
ATOM 890 C CA . PHE A 1 105 ? -16.016 2.230 14.621 1.00 92.69 105 PHE A CA 1
ATOM 891 C C . PHE A 1 105 ? -16.263 1.011 15.497 1.00 92.69 105 PHE A C 1
ATOM 893 O O . PHE A 1 105 ? -15.333 0.513 16.128 1.00 92.69 105 PHE A O 1
ATOM 900 N N . THR A 1 106 ? -17.488 0.501 15.506 1.00 92.75 106 THR A N 1
ATOM 901 C CA . THR A 1 106 ? -17.845 -0.750 16.186 1.00 92.75 106 THR A CA 1
ATOM 902 C C . THR A 1 106 ? -18.349 -1.748 15.159 1.00 92.75 106 THR A C 1
ATOM 904 O O . THR A 1 106 ? -19.091 -1.350 14.273 1.00 92.75 106 THR A O 1
ATOM 907 N N . GLY A 1 107 ? -17.993 -3.027 15.264 1.00 90.81 107 GLY A N 1
ATOM 908 C CA . GLY A 1 107 ? -18.494 -4.060 14.347 1.00 90.81 107 GLY A CA 1
ATOM 909 C C . GLY A 1 107 ? -18.692 -5.419 15.007 1.00 90.81 107 GLY A C 1
ATOM 910 O O . GLY A 1 107 ? -18.315 -5.632 16.157 1.00 90.81 107 GLY A O 1
ATOM 911 N N . ASP A 1 108 ? -19.266 -6.364 14.271 1.00 90.38 108 ASP A N 1
ATOM 912 C CA . ASP A 1 108 ? -19.427 -7.743 14.754 1.00 90.38 108 ASP A CA 1
ATOM 913 C C . ASP A 1 108 ? -18.097 -8.507 14.698 1.00 90.38 108 ASP A C 1
ATOM 915 O O . ASP A 1 108 ? -17.756 -9.288 15.591 1.00 90.38 108 ASP A O 1
ATOM 919 N N . GLU A 1 109 ? -17.324 -8.258 13.641 1.00 90.12 109 GLU A N 1
ATOM 920 C CA . GLU A 1 109 ? -16.015 -8.850 13.412 1.00 90.12 109 GLU A CA 1
ATOM 921 C C . GLU A 1 109 ? -15.063 -7.803 12.844 1.00 90.12 109 GLU A C 1
ATOM 923 O O . GLU A 1 109 ? -15.387 -7.101 11.884 1.00 90.12 109 GLU A O 1
ATOM 928 N N . ILE A 1 110 ? -13.864 -7.735 13.420 1.00 91.81 110 ILE A N 1
ATOM 929 C CA . ILE A 1 110 ? -12.779 -6.898 12.919 1.00 91.81 110 ILE A CA 1
ATOM 930 C C . ILE A 1 110 ? -11.721 -7.816 12.329 1.00 91.81 110 ILE A C 1
ATOM 932 O O . ILE A 1 110 ? -11.203 -8.717 12.991 1.00 91.81 110 ILE A O 1
ATOM 936 N N . PHE A 1 111 ? -11.374 -7.560 11.080 1.00 90.69 111 PHE A N 1
ATOM 937 C CA . PHE A 1 111 ? -10.249 -8.171 10.411 1.00 90.69 111 PHE A CA 1
ATOM 938 C C . PHE A 1 111 ? -9.178 -7.119 10.167 1.00 90.69 111 PHE A C 1
ATOM 940 O O . PHE A 1 111 ? -9.478 -5.969 9.854 1.00 90.69 111 PHE A O 1
ATOM 947 N N . VAL A 1 112 ? -7.916 -7.519 10.280 1.00 89.06 112 VAL A N 1
ATOM 948 C CA . VAL A 1 112 ? -6.777 -6.624 10.083 1.00 89.06 112 VAL A CA 1
ATOM 949 C C . VAL A 1 112 ? -5.737 -7.224 9.159 1.00 89.06 112 VAL A C 1
ATOM 951 O O . VAL A 1 112 ? -5.632 -8.445 9.002 1.00 89.06 112 VAL A O 1
ATOM 954 N N . THR A 1 113 ? -4.904 -6.361 8.590 1.00 80.25 113 THR A N 1
ATOM 955 C CA . THR A 1 113 ? -3.699 -6.783 7.880 1.00 80.25 113 THR A CA 1
ATOM 956 C C . THR A 1 113 ? -2.465 -6.203 8.550 1.00 80.25 113 THR A C 1
ATOM 958 O O . THR A 1 113 ? -2.213 -5.003 8.478 1.00 80.25 113 THR A O 1
ATOM 961 N N . ALA A 1 114 ? -1.639 -7.067 9.139 1.00 67.88 114 ALA A N 1
ATOM 962 C CA . ALA A 1 114 ? -0.241 -6.741 9.390 1.00 67.88 114 ALA A CA 1
ATOM 963 C C . ALA A 1 114 ? 0.532 -6.969 8.082 1.00 67.88 114 ALA A C 1
ATOM 965 O O . ALA A 1 114 ? 1.015 -8.076 7.804 1.00 67.88 114 ALA A O 1
ATOM 966 N N . CYS A 1 115 ? 0.560 -5.959 7.213 1.00 56.56 115 CYS A N 1
ATOM 967 C CA . CYS A 1 115 ? 1.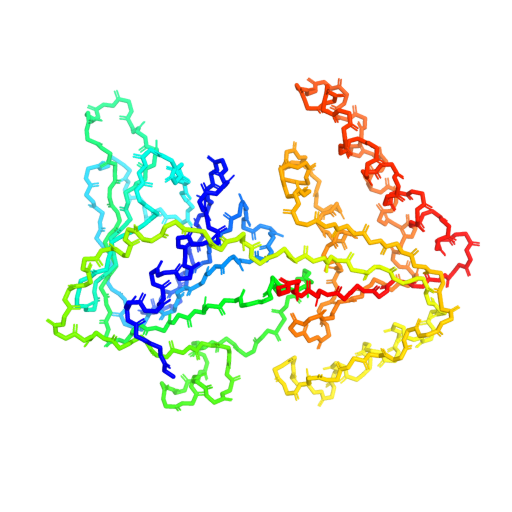202 -6.047 5.908 1.00 56.56 115 CYS A CA 1
ATOM 968 C C . CYS A 1 115 ? 2.727 -6.068 6.072 1.00 56.56 115 CYS A C 1
ATOM 970 O O . CYS A 1 115 ? 3.419 -5.071 5.902 1.00 56.56 115 CYS A O 1
ATOM 972 N N . ARG A 1 116 ? 3.304 -7.250 6.339 1.00 47.88 116 ARG A N 1
ATOM 973 C CA . ARG A 1 116 ? 4.772 -7.438 6.322 1.00 47.88 116 ARG A CA 1
ATOM 974 C C . ARG A 1 116 ? 5.415 -7.059 4.977 1.00 47.88 116 ARG A C 1
ATOM 976 O O . ARG A 1 116 ? 6.629 -7.042 4.871 1.00 47.88 116 ARG A O 1
ATOM 983 N N . PHE A 1 117 ? 4.629 -6.808 3.938 1.00 44.12 117 PHE A N 1
ATOM 984 C CA . PHE A 1 117 ? 5.090 -6.231 2.686 1.00 44.12 117 PHE A CA 1
ATOM 985 C C . PHE A 1 117 ? 4.154 -5.070 2.360 1.00 44.12 117 PHE A C 1
ATOM 987 O O . PHE A 1 117 ? 2.942 -5.306 2.379 1.00 44.12 117 PHE A O 1
ATOM 994 N N . PRO A 1 118 ? 4.651 -3.866 2.028 1.00 48.88 118 PRO A N 1
ATOM 995 C CA . PRO A 1 118 ? 3.804 -2.902 1.348 1.00 48.88 118 PRO A CA 1
ATOM 996 C C . PRO A 1 118 ? 3.321 -3.576 0.062 1.00 48.88 118 PRO A C 1
ATOM 998 O O . PRO A 1 118 ? 4.119 -4.095 -0.720 1.00 48.88 118 PRO A O 1
ATOM 1001 N N . VAL A 1 119 ? 2.005 -3.654 -0.101 1.00 53.12 119 VAL A N 1
ATOM 1002 C CA . VAL A 1 119 ? 1.349 -4.215 -1.285 1.00 53.12 119 VAL A CA 1
ATOM 1003 C C . VAL A 1 119 ? 1.817 -3.460 -2.525 1.00 53.12 119 VAL A C 1
ATOM 1005 O O . VAL A 1 119 ? 1.399 -2.343 -2.768 1.00 53.12 119 VAL A O 1
ATOM 1008 N N . VAL A 1 120 ? 2.701 -4.045 -3.324 1.00 56.09 120 VAL A N 1
ATOM 1009 C CA . VAL A 1 120 ? 3.287 -3.339 -4.470 1.00 56.09 120 VAL A CA 1
ATOM 1010 C C . VAL A 1 120 ? 2.266 -3.306 -5.623 1.00 56.09 120 VAL A C 1
ATOM 1012 O O . VAL A 1 120 ? 1.793 -4.361 -6.048 1.00 56.09 120 VAL A O 1
ATOM 1015 N N . GLY A 1 121 ? 1.934 -2.117 -6.135 1.00 52.28 121 GLY A N 1
ATOM 1016 C CA . GLY A 1 121 ? 1.136 -1.912 -7.353 1.00 52.28 121 GLY A CA 1
ATOM 1017 C C . GLY A 1 121 ? -0.096 -1.020 -7.169 1.00 52.28 121 GLY A C 1
ATOM 1018 O O . GLY A 1 121 ? -0.845 -1.178 -6.212 1.00 52.28 121 GLY A O 1
ATOM 1019 N N . TRP A 1 122 ? -0.332 -0.113 -8.119 1.00 51.75 122 TRP A N 1
ATOM 1020 C CA . TRP A 1 122 ? -1.596 0.615 -8.280 1.00 51.75 122 TRP A CA 1
ATOM 1021 C C . TRP A 1 122 ? -2.692 -0.321 -8.844 1.00 51.75 122 TRP A C 1
ATOM 1023 O O . TRP A 1 122 ? -2.385 -1.349 -9.449 1.00 51.75 122 TRP A O 1
ATOM 1033 N N . GLY A 1 123 ? -3.977 -0.008 -8.636 1.00 51.34 123 GLY A N 1
ATOM 1034 C CA . GLY A 1 123 ? -5.095 -0.733 -9.272 1.00 51.34 123 GLY A CA 1
ATOM 1035 C C . GLY A 1 123 ? -5.163 -2.230 -8.942 1.00 51.34 123 GLY A C 1
ATOM 1036 O O . GLY A 1 123 ? -5.199 -3.077 -9.842 1.00 51.34 123 GLY A O 1
ATOM 1037 N N . VAL A 1 124 ? -5.106 -2.579 -7.655 1.00 55.16 124 VAL A N 1
ATOM 1038 C CA . VAL A 1 124 ? -5.118 -3.985 -7.257 1.00 55.16 124 VAL A CA 1
ATOM 1039 C C . VAL A 1 124 ? -6.538 -4.536 -7.181 1.00 55.16 124 VAL A C 1
ATOM 1041 O O . VAL A 1 124 ? -7.268 -4.249 -6.240 1.00 55.16 124 VAL A O 1
ATOM 1044 N N . ASP A 1 125 ? -6.888 -5.398 -8.134 1.00 52.38 125 ASP A N 1
ATOM 1045 C CA . ASP A 1 125 ? -8.111 -6.207 -8.089 1.00 52.38 125 ASP A CA 1
ATOM 1046 C C . ASP A 1 125 ? -7.919 -7.385 -7.117 1.00 52.38 125 ASP A C 1
ATOM 1048 O O . ASP A 1 125 ? -7.615 -8.518 -7.510 1.00 52.38 125 ASP A O 1
ATOM 1052 N N . TRP A 1 126 ? -8.005 -7.116 -5.815 1.00 56.78 126 TRP A N 1
ATOM 1053 C CA . TRP A 1 126 ? -8.155 -8.173 -4.817 1.00 56.78 126 TRP A CA 1
ATOM 1054 C C . TRP A 1 126 ? -9.609 -8.660 -4.801 1.00 56.78 126 TRP A C 1
ATOM 1056 O O . TRP A 1 126 ? -10.523 -7.894 -5.092 1.00 56.78 126 TRP A O 1
ATOM 1066 N N . LEU A 1 127 ? -9.835 -9.920 -4.412 1.00 56.03 127 LEU A N 1
ATOM 1067 C CA . LEU A 1 127 ? -11.153 -10.312 -3.907 1.00 56.03 127 LEU A CA 1
ATOM 1068 C C . LEU A 1 127 ? -11.430 -9.431 -2.688 1.00 56.03 127 LEU A C 1
ATOM 1070 O O . LEU A 1 127 ? -10.709 -9.540 -1.690 1.00 56.03 127 LEU A O 1
ATOM 1074 N N . SER A 1 128 ? -12.401 -8.523 -2.806 1.00 65.81 128 SER A N 1
ATOM 1075 C CA . SER A 1 128 ? -12.771 -7.660 -1.692 1.00 65.81 128 SER A CA 1
ATOM 1076 C C . SER A 1 128 ? -13.348 -8.544 -0.588 1.00 65.81 128 SER A C 1
ATOM 1078 O O . SER A 1 128 ? -14.165 -9.423 -0.880 1.00 65.81 128 SER A O 1
ATOM 1080 N N . PRO A 1 129 ? -12.932 -8.370 0.679 1.00 67.44 129 PRO A N 1
ATOM 1081 C CA . PRO A 1 129 ? -13.454 -9.189 1.767 1.00 67.44 129 PRO A CA 1
ATOM 1082 C C . PRO A 1 129 ? -14.982 -9.056 1.918 1.00 67.44 129 PRO A C 1
ATOM 1084 O O . PRO A 1 129 ? -15.618 -9.994 2.393 1.00 67.44 129 PRO A O 1
ATOM 1087 N N . GLN A 1 130 ? -15.575 -7.962 1.422 1.00 73.25 130 GLN A N 1
ATOM 1088 C CA . GLN A 1 130 ? -17.028 -7.757 1.370 1.00 73.25 130 GLN A CA 1
ATOM 1089 C C . GLN A 1 130 ? -17.771 -8.807 0.532 1.00 73.25 130 GLN A C 1
ATOM 1091 O O . GLN A 1 130 ? -18.905 -9.156 0.852 1.00 73.25 130 GLN A O 1
ATOM 1096 N N . ASP A 1 131 ? -17.124 -9.355 -0.502 1.00 73.50 131 ASP A N 1
ATOM 1097 C CA . ASP A 1 131 ? -17.734 -10.311 -1.430 1.00 73.50 131 ASP A CA 1
ATOM 1098 C C . ASP A 1 131 ? -17.691 -11.748 -0.881 1.00 73.50 131 ASP A C 1
ATOM 1100 O O . ASP A 1 131 ? -18.172 -12.686 -1.521 1.00 73.50 131 ASP A O 1
ATOM 1104 N N . LEU A 1 132 ? -17.091 -11.940 0.299 1.00 75.44 132 LEU A N 1
ATOM 1105 C CA . LEU A 1 132 ? -16.812 -13.243 0.884 1.00 75.44 132 LEU A CA 1
ATOM 1106 C C . LEU A 1 132 ? -17.575 -13.452 2.201 1.00 75.44 132 LEU A C 1
ATOM 1108 O O . LEU A 1 132 ? -17.711 -12.532 3.016 1.00 75.44 132 LEU A O 1
ATOM 1112 N N . PRO A 1 133 ? -18.031 -14.684 2.486 1.00 77.75 133 PRO A N 1
ATOM 1113 C CA . PRO A 1 133 ? -18.464 -15.063 3.826 1.00 77.75 133 PRO A CA 1
ATOM 1114 C C . PRO A 1 133 ? -17.336 -14.867 4.846 1.00 77.75 133 PRO A C 1
ATOM 1116 O O . PRO A 1 133 ? -16.180 -15.149 4.548 1.00 77.75 133 PRO A O 1
ATOM 1119 N N . ALA A 1 134 ? -17.662 -14.471 6.080 1.00 69.69 134 ALA A N 1
ATOM 1120 C CA . ALA A 1 134 ? -16.676 -14.212 7.142 1.00 69.69 134 ALA A CA 1
ATOM 1121 C C . ALA A 1 134 ? -15.651 -15.345 7.336 1.00 69.69 134 ALA A C 1
ATOM 1123 O O . ALA A 1 134 ? -14.450 -15.105 7.430 1.00 69.69 134 ALA A O 1
ATOM 1124 N N . ARG A 1 135 ? -16.129 -16.596 7.316 1.00 74.69 135 ARG A N 1
ATOM 1125 C CA . ARG A 1 135 ? -15.298 -17.807 7.429 1.00 74.69 135 ARG A CA 1
ATOM 1126 C C . ARG A 1 135 ? -14.279 -17.972 6.292 1.00 74.69 135 ARG A C 1
ATOM 1128 O O . ARG A 1 135 ? -13.283 -18.655 6.469 1.00 74.69 135 ARG A O 1
ATOM 1135 N N . GLU A 1 136 ? -14.541 -17.364 5.139 1.00 79.56 136 GLU A N 1
ATOM 1136 C CA . GLU A 1 136 ? -13.729 -17.457 3.923 1.00 79.56 136 GLU A CA 1
ATOM 1137 C C . GLU A 1 136 ? -12.825 -16.224 3.744 1.00 79.56 136 GLU A C 1
ATOM 1139 O O . GLU A 1 136 ? -11.891 -16.268 2.945 1.00 79.56 136 GLU A O 1
ATOM 1144 N N . VAL A 1 137 ? -13.029 -15.144 4.518 1.00 75.69 137 VAL A N 1
ATOM 1145 C CA . VAL A 1 137 ? -12.206 -13.922 4.443 1.00 75.69 137 VAL A CA 1
ATOM 1146 C C . VAL A 1 137 ? -10.732 -14.234 4.710 1.00 75.69 137 VAL A C 1
ATOM 1148 O O . VAL A 1 137 ? -9.874 -13.813 3.938 1.00 75.69 137 VAL A O 1
ATOM 1151 N N . GLU A 1 138 ? -10.404 -14.998 5.753 1.00 73.31 138 GLU A N 1
ATOM 1152 C CA . GLU A 1 138 ? -9.000 -15.310 6.072 1.00 73.31 138 GLU A CA 1
ATOM 1153 C C . GLU A 1 138 ? -8.350 -16.284 5.075 1.00 73.31 138 GLU A C 1
ATOM 1155 O O . GLU A 1 138 ? -7.136 -16.248 4.869 1.00 73.31 138 GLU A O 1
ATOM 1160 N N . GLU A 1 139 ? -9.149 -17.152 4.452 1.00 68.56 139 GLU A N 1
ATOM 1161 C CA . GLU A 1 139 ? -8.674 -18.165 3.503 1.00 68.56 139 GLU A CA 1
ATOM 1162 C C . GLU A 1 139 ? -8.423 -17.568 2.119 1.00 68.56 139 GLU A C 1
ATOM 1164 O O . GLU A 1 139 ? -7.429 -17.880 1.458 1.00 68.56 139 GLU A O 1
ATOM 1169 N N . ALA A 1 140 ? -9.329 -16.692 1.689 1.00 67.56 140 ALA A N 1
ATOM 1170 C CA . ALA A 1 140 ? -9.323 -16.122 0.357 1.00 67.56 140 ALA A CA 1
ATOM 1171 C C . ALA A 1 140 ? -8.663 -14.744 0.298 1.00 67.56 140 ALA A C 1
ATOM 1173 O O . ALA A 1 140 ? -8.397 -14.287 -0.807 1.00 67.56 140 ALA A O 1
ATOM 1174 N N . THR A 1 141 ? -8.348 -14.090 1.427 1.00 73.12 141 THR A N 1
ATOM 1175 C CA . THR A 1 141 ? -7.745 -12.744 1.441 1.00 73.12 141 THR A CA 1
ATOM 1176 C C . THR A 1 141 ? -6.441 -12.641 2.247 1.00 73.12 141 THR A C 1
ATOM 1178 O O . THR A 1 141 ? -5.785 -13.626 2.588 1.00 73.12 141 THR A O 1
ATOM 1181 N N . ARG A 1 142 ? -5.945 -11.411 2.442 1.00 72.44 142 ARG A N 1
ATOM 1182 C CA . ARG A 1 142 ? -4.805 -11.121 3.334 1.00 72.44 142 ARG A CA 1
ATOM 1183 C C . ARG A 1 142 ? -5.222 -10.808 4.765 1.00 72.44 142 ARG A C 1
ATOM 1185 O O . ARG A 1 142 ? -4.346 -10.732 5.627 1.00 72.44 142 ARG A O 1
ATOM 1192 N N . PHE A 1 143 ? -6.513 -10.609 4.978 1.00 82.00 143 PHE A N 1
ATOM 1193 C CA . PHE A 1 143 ? -7.073 -10.253 6.258 1.00 82.00 143 PHE A CA 1
ATOM 1194 C C . PHE A 1 143 ? -6.968 -11.403 7.239 1.00 82.00 143 PHE A C 1
ATOM 1196 O O . PHE A 1 143 ? -7.101 -12.571 6.883 1.00 82.00 143 PHE A O 1
ATOM 1203 N N . GLN A 1 144 ? -6.709 -11.047 8.485 1.00 85.38 144 GLN A N 1
ATOM 1204 C CA . GLN A 1 144 ? -6.722 -11.965 9.604 1.00 85.38 144 GLN A CA 1
ATOM 1205 C C . GLN A 1 144 ? -7.731 -11.448 10.610 1.00 85.38 144 GLN A C 1
ATOM 1207 O O . GLN A 1 144 ? -7.710 -10.263 10.941 1.00 85.38 144 GLN A O 1
ATOM 1212 N N . LYS A 1 145 ? -8.600 -12.324 11.108 1.00 89.81 145 LYS A N 1
ATOM 1213 C CA . LYS A 1 145 ? -9.550 -11.954 12.151 1.00 89.81 145 LYS A CA 1
ATOM 1214 C C . LYS A 1 145 ? -8.769 -11.537 13.395 1.00 89.81 145 LYS A C 1
ATOM 1216 O O . LYS A 1 145 ? -7.853 -12.254 13.820 1.00 89.81 145 LYS A O 1
ATOM 1221 N N . LEU A 1 146 ? -9.107 -10.368 13.925 1.00 89.62 146 LEU A N 1
ATOM 1222 C CA . LEU A 1 146 ? -8.525 -9.811 15.132 1.00 89.62 146 LEU A CA 1
ATOM 1223 C C . LEU A 1 146 ? -9.149 -10.507 16.344 1.00 89.62 146 LEU A C 1
ATOM 1225 O O . LEU A 1 146 ? -10.370 -10.594 16.461 1.00 89.62 146 LEU A O 1
ATOM 1229 N N . ILE A 1 147 ? -8.304 -11.035 17.224 1.00 88.19 147 ILE A N 1
ATOM 1230 C CA . ILE A 1 147 ? -8.722 -11.686 18.464 1.00 88.19 147 ILE A CA 1
ATOM 1231 C C . ILE A 1 147 ? -8.445 -10.731 19.618 1.00 88.19 147 ILE A C 1
ATOM 1233 O O . ILE A 1 147 ? -7.288 -10.392 19.871 1.00 88.19 147 ILE A O 1
ATOM 1237 N N . PHE A 1 148 ? -9.509 -10.352 20.321 1.00 81.81 148 PHE A N 1
ATOM 1238 C CA . PHE A 1 148 ? -9.444 -9.652 21.598 1.00 81.81 148 PHE A CA 1
ATOM 1239 C C . PHE A 1 148 ? -9.173 -10.677 22.695 1.00 81.81 148 PHE A C 1
ATOM 1241 O O . PHE A 1 148 ? -10.030 -11.491 23.029 1.00 81.81 148 PHE A O 1
ATOM 1248 N N . ASP A 1 149 ? -7.946 -10.689 23.191 1.00 70.94 149 ASP A N 1
ATOM 1249 C CA . ASP A 1 149 ? -7.572 -11.369 24.418 1.00 70.94 149 ASP A CA 1
ATOM 1250 C C . ASP A 1 149 ? -7.947 -10.494 25.629 1.00 70.94 149 ASP A C 1
ATOM 1252 O O . ASP A 1 149 ? -7.762 -9.281 25.602 1.00 70.94 149 ASP A O 1
ATOM 1256 N N . ASP A 1 150 ? -8.448 -11.099 26.718 1.00 56.31 150 ASP A N 1
ATOM 1257 C CA . ASP A 1 150 ? -8.839 -10.398 27.967 1.00 56.31 150 ASP A CA 1
ATOM 1258 C C . ASP A 1 150 ? -7.667 -9.666 28.660 1.00 56.31 150 ASP A C 1
ATOM 1260 O O . ASP A 1 150 ? -7.819 -9.017 29.698 1.00 56.31 150 ASP A O 1
ATOM 1264 N N . THR A 1 151 ? -6.463 -9.768 28.103 1.00 50.09 151 THR A N 1
ATOM 1265 C CA . THR A 1 151 ? -5.291 -9.006 28.507 1.00 50.09 151 THR A CA 1
ATOM 1266 C C . THR A 1 151 ? -5.198 -7.731 27.684 1.00 50.09 151 THR A C 1
ATOM 1268 O O . THR A 1 151 ? -4.650 -7.740 26.584 1.00 50.09 151 THR A O 1
ATOM 1271 N N . VAL A 1 152 ? -5.664 -6.614 28.250 1.00 45.88 152 VAL A N 1
ATOM 1272 C CA . VAL A 1 152 ? -5.300 -5.274 27.765 1.00 45.88 152 VAL A CA 1
ATOM 1273 C C . VAL A 1 152 ? -3.769 -5.211 27.721 1.00 45.88 152 VAL A C 1
ATOM 1275 O O . VAL A 1 152 ? -3.140 -5.343 28.775 1.00 45.88 152 VAL A O 1
ATOM 1278 N N . PRO A 1 153 ? -3.130 -5.067 26.548 1.00 42.09 153 PRO A N 1
ATOM 1279 C CA . PRO A 1 153 ? -1.685 -5.012 26.512 1.00 42.09 153 PRO A CA 1
ATOM 1280 C C . PRO A 1 153 ? -1.254 -3.676 27.107 1.00 42.09 153 PRO A C 1
ATOM 1282 O O . PRO A 1 153 ? -1.512 -2.618 26.527 1.00 42.09 153 PRO A O 1
ATOM 1285 N N . ASP A 1 154 ? -0.535 -3.722 28.228 1.00 47.22 154 ASP A N 1
ATOM 1286 C CA . ASP A 1 154 ? 0.463 -2.694 28.472 1.00 47.22 154 ASP A CA 1
ATOM 1287 C C . ASP A 1 154 ? 1.421 -2.743 27.283 1.00 47.22 154 ASP A C 1
ATOM 1289 O O . ASP A 1 154 ? 1.996 -3.782 26.942 1.00 47.22 154 ASP A O 1
ATOM 1293 N N . TRP A 1 155 ? 1.500 -1.617 26.591 1.00 40.97 155 TRP A N 1
ATOM 1294 C CA . TRP A 1 155 ? 2.377 -1.408 25.454 1.00 40.97 155 TRP A CA 1
ATOM 1295 C C . TRP A 1 155 ? 3.789 -1.924 25.777 1.00 40.97 155 TRP A C 1
ATOM 1297 O O . TRP A 1 155 ? 4.329 -1.539 26.821 1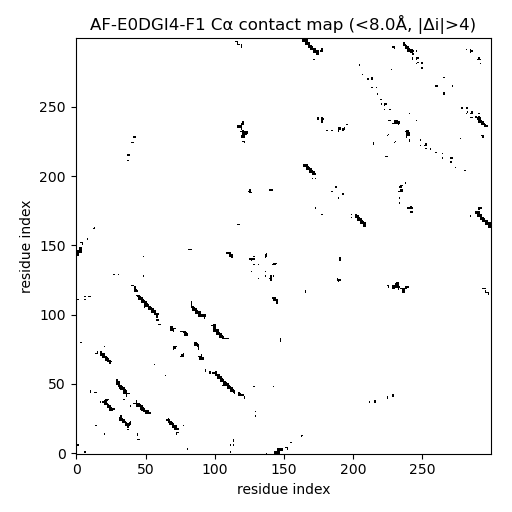.00 40.97 155 TRP A O 1
ATOM 1307 N N . PRO A 1 156 ? 4.410 -2.787 24.953 1.00 42.38 156 PRO A N 1
ATOM 1308 C CA . PRO A 1 156 ? 5.766 -3.230 25.235 1.00 42.38 156 PRO A CA 1
ATOM 1309 C C . PRO A 1 156 ? 6.712 -2.021 25.202 1.00 42.38 156 PRO A C 1
ATOM 1311 O O . PRO A 1 156 ? 6.947 -1.428 24.158 1.00 42.38 156 PRO A O 1
ATOM 1314 N N . GLN A 1 157 ? 7.282 -1.656 26.354 1.00 38.81 157 GLN A N 1
ATOM 1315 C CA . GLN A 1 157 ? 8.356 -0.658 26.455 1.00 38.81 157 GLN A CA 1
ATOM 1316 C C . GLN A 1 157 ? 9.744 -1.251 26.149 1.00 38.81 157 GLN A C 1
ATOM 1318 O O . GLN A 1 157 ? 10.735 -0.869 26.770 1.00 38.81 157 GLN A O 1
ATOM 1323 N N . GLU A 1 158 ? 9.857 -2.193 25.211 1.00 40.12 158 GLU A N 1
ATOM 1324 C CA . GLU A 1 158 ? 11.179 -2.690 24.820 1.00 40.12 158 GLU A CA 1
ATOM 1325 C C . GLU A 1 158 ? 11.761 -1.864 23.665 1.00 40.12 158 GLU A C 1
ATOM 1327 O O . GLU A 1 158 ? 11.183 -1.809 22.576 1.00 40.12 158 GLU A O 1
ATOM 1332 N N . PRO A 1 159 ? 12.931 -1.226 23.846 1.00 49.03 159 PRO A N 1
ATOM 1333 C CA . PRO A 1 159 ? 13.640 -0.623 22.738 1.00 49.03 159 PRO A CA 1
ATOM 1334 C C . PRO A 1 159 ? 14.380 -1.708 21.946 1.00 49.03 159 PRO A C 1
ATOM 1336 O O . PRO A 1 159 ? 15.080 -2.542 22.516 1.00 49.03 159 PRO A O 1
ATOM 1339 N N . GLY A 1 160 ? 14.345 -1.608 20.614 1.00 41.91 160 GLY A N 1
ATOM 1340 C CA . GLY A 1 160 ? 15.504 -2.024 19.820 1.00 41.91 160 GLY A CA 1
ATOM 1341 C C . GLY A 1 160 ? 15.329 -3.153 18.809 1.00 41.91 160 GLY A C 1
ATOM 1342 O O . GLY A 1 160 ? 16.256 -3.942 18.635 1.00 41.91 160 GLY A O 1
ATOM 1343 N N . ARG A 1 161 ? 14.246 -3.176 18.028 1.00 39.91 161 ARG A N 1
ATOM 1344 C CA . ARG A 1 161 ? 14.381 -3.631 16.635 1.00 39.91 161 ARG A CA 1
ATOM 1345 C C . ARG A 1 161 ? 14.245 -2.443 15.700 1.00 39.91 161 ARG A C 1
ATOM 1347 O O . ARG A 1 161 ? 13.333 -1.635 15.841 1.00 39.91 161 ARG A O 1
ATOM 1354 N N . LYS A 1 162 ? 15.223 -2.304 14.796 1.00 37.53 162 LYS A N 1
ATOM 1355 C CA . LYS A 1 162 ? 15.099 -1.396 13.655 1.00 37.53 162 LYS A CA 1
ATOM 1356 C C . LYS A 1 162 ? 13.833 -1.809 12.902 1.00 37.53 162 LYS A C 1
ATOM 1358 O O . LYS A 1 162 ? 13.686 -3.016 12.700 1.00 37.53 162 LYS A O 1
ATOM 1363 N N . PRO A 1 163 ? 12.969 -0.862 12.496 1.00 40.81 163 PRO A N 1
ATOM 1364 C CA . PRO A 1 163 ? 11.815 -1.198 11.682 1.00 40.81 163 PRO A CA 1
ATOM 1365 C C . PRO A 1 163 ? 12.288 -2.009 10.485 1.00 40.81 163 PRO A C 1
ATOM 1367 O O . PRO A 1 163 ? 13.327 -1.702 9.887 1.00 40.81 163 PRO A O 1
ATOM 1370 N N . ALA A 1 164 ? 11.550 -3.063 10.162 1.00 46.53 164 ALA A N 1
ATOM 1371 C CA . ALA A 1 164 ? 11.859 -3.885 9.013 1.00 46.53 164 ALA A CA 1
ATOM 1372 C C . ALA A 1 164 ? 11.944 -3.002 7.751 1.00 46.53 164 ALA A C 1
ATOM 1374 O O . ALA A 1 164 ? 10.956 -2.427 7.284 1.00 46.53 164 ALA A O 1
ATOM 1375 N N . ALA A 1 165 ? 13.156 -2.824 7.222 1.00 55.34 165 ALA A N 1
ATOM 1376 C CA . ALA A 1 165 ? 13.369 -1.945 6.086 1.00 55.34 165 ALA A CA 1
ATOM 1377 C C . ALA A 1 165 ? 12.869 -2.660 4.827 1.00 55.34 165 ALA A C 1
ATOM 1379 O O . ALA A 1 165 ? 13.493 -3.605 4.347 1.00 55.34 165 ALA A O 1
ATOM 1380 N N . THR A 1 166 ? 11.741 -2.216 4.274 1.00 65.00 166 THR A N 1
ATOM 1381 C CA . THR A 1 166 ? 11.338 -2.650 2.940 1.00 65.00 166 THR A CA 1
ATOM 1382 C C . THR A 1 166 ? 12.268 -2.030 1.903 1.00 65.00 166 THR A C 1
ATOM 1384 O O . THR A 1 166 ? 12.490 -0.822 1.867 1.00 65.00 166 THR A O 1
ATOM 1387 N N . THR A 1 167 ? 12.827 -2.869 1.048 1.00 77.00 167 THR A N 1
ATOM 1388 C CA . THR A 1 167 ? 13.562 -2.469 -0.144 1.00 77.00 167 THR A CA 1
ATOM 1389 C C . THR A 1 167 ? 12.706 -2.768 -1.364 1.00 77.00 167 THR A C 1
ATOM 1391 O O . THR A 1 167 ? 12.218 -3.885 -1.521 1.00 77.00 167 THR A O 1
ATOM 1394 N N . LEU A 1 168 ? 12.510 -1.776 -2.228 1.00 81.00 168 LEU A N 1
ATOM 1395 C CA . LEU A 1 168 ? 11.929 -1.980 -3.550 1.00 81.00 168 LEU A CA 1
ATOM 1396 C C . LEU A 1 168 ? 13.062 -2.201 -4.547 1.00 81.00 168 LEU A C 1
ATOM 1398 O O . LEU A 1 168 ? 13.902 -1.322 -4.745 1.00 81.00 168 LEU A O 1
ATOM 1402 N N . HIS A 1 169 ? 13.076 -3.373 -5.168 1.00 88.19 169 HIS A N 1
ATOM 1403 C CA . HIS A 1 169 ? 14.024 -3.748 -6.207 1.00 88.19 169 HIS A CA 1
ATOM 1404 C C . HIS A 1 169 ? 13.365 -3.607 -7.574 1.00 88.19 169 HIS A C 1
ATOM 1406 O O . HIS A 1 169 ? 12.349 -4.242 -7.840 1.00 88.19 169 HIS A O 1
ATOM 1412 N N . TYR A 1 170 ? 13.951 -2.798 -8.445 1.00 91.88 170 TYR A N 1
ATOM 1413 C CA . TYR A 1 170 ? 13.454 -2.533 -9.790 1.00 91.88 170 TYR A CA 1
ATOM 1414 C C . TYR A 1 170 ? 14.346 -3.248 -10.790 1.00 91.88 170 TYR A C 1
ATOM 1416 O O . TYR A 1 170 ? 15.566 -3.114 -10.723 1.00 91.88 170 TYR A O 1
ATOM 1424 N N . TYR A 1 171 ? 13.746 -3.946 -11.746 1.00 96.25 171 TYR A N 1
ATOM 1425 C CA . TYR A 1 171 ? 14.438 -4.699 -12.786 1.00 96.25 171 TYR A CA 1
ATOM 1426 C C . TYR A 1 171 ? 13.925 -4.271 -14.152 1.00 96.25 171 TYR A C 1
ATOM 1428 O O . TYR A 1 171 ? 12.720 -4.324 -14.398 1.00 96.25 171 TYR A O 1
ATOM 1436 N N . ARG A 1 172 ? 14.830 -3.874 -15.051 1.00 97.00 172 ARG A N 1
ATOM 1437 C CA . ARG A 1 172 ? 14.488 -3.656 -16.463 1.00 97.00 172 ARG A CA 1
ATOM 1438 C C . ARG A 1 172 ? 14.499 -4.982 -17.188 1.00 97.00 172 ARG A C 1
ATOM 1440 O O . ARG A 1 172 ? 15.524 -5.656 -17.221 1.00 97.00 172 ARG A O 1
ATOM 1447 N N . VAL A 1 173 ? 13.364 -5.339 -17.765 1.00 96.94 173 VAL A N 1
ATOM 1448 C CA . VAL A 1 173 ? 13.157 -6.645 -18.387 1.00 96.94 173 VAL A CA 1
ATOM 1449 C C . VAL A 1 173 ? 12.641 -6.485 -19.815 1.00 96.94 173 VAL A C 1
ATOM 1451 O O . VAL A 1 173 ? 11.990 -5.483 -20.121 1.00 96.94 173 VAL A O 1
ATOM 1454 N N . PRO A 1 174 ? 12.872 -7.458 -20.711 1.00 96.75 174 PRO A N 1
ATOM 1455 C CA . PRO A 1 174 ? 12.241 -7.465 -22.025 1.00 96.75 174 PRO A CA 1
ATOM 1456 C C . PRO A 1 174 ? 10.716 -7.334 -21.915 1.00 96.75 174 PRO A C 1
ATOM 1458 O O . PRO A 1 174 ? 10.104 -7.915 -21.019 1.00 96.75 174 PRO A O 1
ATOM 1461 N N . ALA A 1 175 ? 10.080 -6.627 -22.856 1.00 96.06 175 ALA A N 1
ATOM 1462 C CA . ALA A 1 175 ? 8.626 -6.407 -22.854 1.00 96.06 175 ALA A CA 1
ATOM 1463 C C . ALA A 1 175 ? 7.793 -7.703 -22.761 1.00 96.06 175 ALA A C 1
ATOM 1465 O O . ALA A 1 175 ? 6.672 -7.697 -22.255 1.00 96.06 175 ALA A O 1
ATOM 1466 N N . GLN A 1 176 ? 8.334 -8.826 -23.242 1.00 94.38 176 GLN A N 1
ATOM 1467 C CA . GLN A 1 176 ? 7.680 -10.130 -23.151 1.00 94.38 176 GLN A CA 1
ATOM 1468 C C . GLN A 1 176 ? 7.472 -10.591 -21.700 1.00 94.38 176 GLN A C 1
ATOM 1470 O O . GLN A 1 176 ? 6.453 -11.217 -21.417 1.00 94.38 176 GLN A O 1
ATOM 1475 N N . GLU A 1 177 ? 8.377 -10.264 -20.774 1.00 92.88 177 GLU A N 1
ATOM 1476 C CA . GLU A 1 177 ? 8.266 -10.705 -19.378 1.00 92.88 177 GLU A CA 1
ATOM 1477 C C . GLU A 1 177 ? 7.094 -10.026 -18.662 1.00 92.88 177 GLU A C 1
ATOM 1479 O O . GLU A 1 177 ? 6.300 -10.689 -17.995 1.00 92.88 177 GLU A O 1
ATOM 1484 N N . THR A 1 178 ? 6.902 -8.717 -18.852 1.00 91.81 178 THR A N 1
ATOM 1485 C CA . THR A 1 178 ? 5.758 -8.005 -18.255 1.00 91.81 178 THR A CA 1
ATOM 1486 C C . THR A 1 178 ? 4.431 -8.404 -18.903 1.00 91.81 178 THR A C 1
ATOM 1488 O O . THR A 1 178 ? 3.438 -8.577 -18.194 1.00 91.81 178 THR A O 1
ATOM 1491 N N . ARG A 1 179 ? 4.412 -8.681 -20.217 1.00 91.38 179 ARG A N 1
ATOM 1492 C CA . ARG A 1 179 ? 3.242 -9.269 -20.900 1.00 91.38 179 ARG A CA 1
ATOM 1493 C C . ARG A 1 179 ? 2.880 -10.641 -20.352 1.00 91.38 179 ARG A C 1
ATOM 1495 O O . ARG A 1 179 ? 1.716 -10.879 -20.040 1.00 91.38 179 ARG A O 1
ATOM 1502 N N . ARG A 1 180 ? 3.873 -11.508 -20.153 1.00 89.25 180 ARG A N 1
ATOM 1503 C CA . ARG A 1 180 ? 3.683 -12.827 -19.543 1.00 89.25 180 ARG A CA 1
ATOM 1504 C C . ARG A 1 180 ? 3.084 -12.713 -18.139 1.00 89.25 180 ARG A C 1
ATOM 1506 O O . ARG A 1 180 ? 2.157 -13.452 -17.818 1.00 89.25 180 ARG A O 1
ATOM 1513 N N . LEU A 1 181 ? 3.576 -11.791 -17.306 1.00 86.50 181 LEU A N 1
ATOM 1514 C CA . LEU A 1 181 ? 2.991 -11.539 -15.981 1.00 86.50 181 LEU A CA 1
ATOM 1515 C C . LEU A 1 181 ? 1.538 -11.053 -16.076 1.00 86.50 181 LEU A C 1
ATOM 1517 O O . LEU A 1 181 ? 0.696 -11.496 -15.294 1.00 86.50 181 LEU A O 1
ATOM 1521 N N . SER A 1 182 ? 1.225 -10.195 -17.050 1.00 86.25 182 SER A N 1
ATOM 1522 C CA . SER A 1 182 ? -0.140 -9.721 -17.304 1.00 86.25 182 SER A CA 1
ATOM 1523 C C . SER A 1 182 ? -1.094 -10.840 -17.723 1.00 86.25 182 SER A C 1
ATOM 1525 O O . SER A 1 182 ? -2.204 -10.938 -17.201 1.00 86.25 182 SER A O 1
ATOM 1527 N N . GLU A 1 183 ? -0.658 -11.737 -18.606 1.00 86.00 183 GLU A N 1
ATOM 1528 C CA . GLU A 1 183 ? -1.439 -12.906 -19.020 1.00 86.00 183 GLU A CA 1
ATOM 1529 C C . GLU A 1 183 ? -1.661 -13.889 -17.867 1.00 86.00 183 GLU A C 1
ATOM 1531 O O . GLU A 1 183 ? -2.780 -14.361 -17.670 1.00 86.00 183 GLU A O 1
ATOM 1536 N N . LEU A 1 184 ? -0.627 -14.152 -17.061 1.00 80.88 184 LEU A N 1
ATOM 1537 C CA . LEU A 1 184 ? -0.745 -15.001 -15.874 1.00 80.88 184 LEU A CA 1
ATOM 1538 C C . LEU A 1 184 ? -1.682 -14.392 -14.825 1.00 80.88 184 LEU A C 1
ATOM 1540 O O . LEU A 1 184 ? -2.461 -15.125 -14.221 1.00 80.88 184 LEU A O 1
ATOM 1544 N N . LYS A 1 185 ? -1.659 -13.065 -14.630 1.00 75.81 185 LYS A N 1
ATOM 1545 C CA . LYS A 1 185 ? -2.589 -12.371 -13.721 1.00 75.81 185 LYS A CA 1
ATOM 1546 C C . LYS A 1 185 ? -4.051 -12.635 -14.099 1.00 75.81 185 LYS A C 1
ATOM 1548 O O . LYS A 1 185 ? -4.876 -12.824 -13.219 1.00 75.81 185 LYS A O 1
ATOM 1553 N N . LYS A 1 186 ? -4.382 -12.708 -15.394 1.00 76.81 186 LYS A N 1
ATOM 1554 C CA . LYS A 1 186 ? -5.755 -13.020 -15.847 1.00 76.81 186 LYS A CA 1
ATOM 1555 C C . LYS A 1 186 ? -6.210 -14.433 -15.467 1.00 76.81 186 LYS A C 1
ATOM 1557 O O . LYS A 1 186 ? -7.406 -14.692 -15.441 1.00 76.81 186 LYS A O 1
ATOM 1562 N N . GLN A 1 187 ? -5.272 -15.345 -15.213 1.00 69.06 187 GLN A N 1
ATOM 1563 C CA . GLN A 1 187 ? -5.552 -16.750 -14.907 1.00 69.06 187 GLN A CA 1
ATOM 1564 C C . GLN A 1 187 ? -5.587 -17.040 -13.402 1.00 69.06 187 GLN A C 1
ATOM 1566 O O . GLN A 1 187 ? -6.207 -18.018 -12.990 1.00 69.06 187 GLN A O 1
ATOM 1571 N N . PHE A 1 188 ? -4.929 -16.216 -12.581 1.00 64.25 188 PHE A N 1
ATOM 1572 C CA . PHE A 1 188 ? -4.787 -16.451 -11.146 1.00 64.25 188 PHE A CA 1
ATOM 1573 C C . PHE A 1 188 ? -5.140 -15.198 -10.339 1.00 64.25 188 PHE A C 1
ATOM 1575 O O . PHE A 1 188 ? -4.560 -14.141 -10.592 1.00 64.25 188 PHE A O 1
ATOM 1582 N N . PRO A 1 189 ? -5.991 -15.308 -9.300 1.00 60.06 189 PRO A N 1
ATOM 1583 C CA . PRO A 1 189 ? -6.160 -14.235 -8.331 1.00 60.06 189 PRO A CA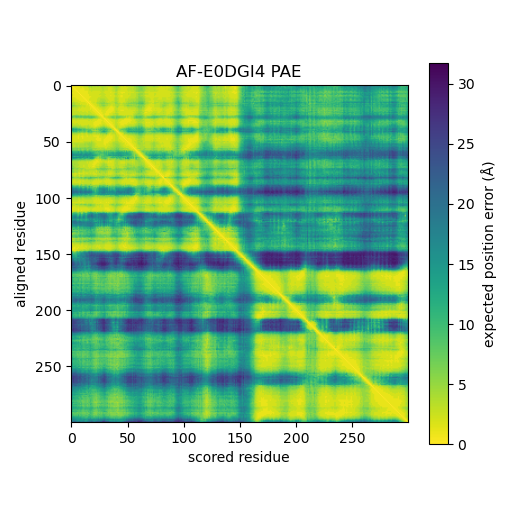 1
ATOM 1584 C C . PRO A 1 189 ? -4.806 -13.851 -7.725 1.00 60.06 189 PRO A C 1
ATOM 1586 O O . PRO A 1 189 ? -3.985 -14.717 -7.402 1.00 60.06 189 PRO A O 1
ATOM 1589 N N . VAL A 1 190 ? -4.595 -12.553 -7.503 1.00 61.34 190 VAL A N 1
ATOM 1590 C CA . VAL A 1 190 ? -3.350 -11.960 -6.970 1.00 61.34 190 VAL A CA 1
ATOM 1591 C C . VAL A 1 190 ? -2.905 -12.635 -5.646 1.00 61.34 190 VAL A C 1
ATOM 1593 O O . VAL A 1 190 ? -1.725 -12.652 -5.293 1.00 61.34 190 VAL A O 1
ATOM 1596 N N . ILE A 1 191 ? -3.847 -13.259 -4.924 1.00 54.84 191 ILE A N 1
ATOM 1597 C CA . ILE A 1 191 ? -3.693 -13.884 -3.593 1.00 54.84 191 ILE A CA 1
ATOM 1598 C C . ILE A 1 191 ? -3.081 -15.283 -3.685 1.00 54.84 191 ILE A C 1
ATOM 1600 O O . ILE A 1 191 ? -2.363 -15.705 -2.777 1.00 54.84 191 ILE A O 1
ATOM 1604 N N . ALA A 1 192 ? -3.307 -15.985 -4.797 1.00 51.38 192 ALA A N 1
ATOM 1605 C CA . ALA A 1 192 ? -2.871 -17.366 -4.979 1.00 51.38 192 ALA A CA 1
ATOM 1606 C C . ALA A 1 192 ? -1.371 -17.485 -5.304 1.00 51.38 192 ALA A C 1
ATOM 1608 O O . ALA A 1 192 ? -0.768 -18.548 -5.136 1.00 51.38 192 ALA A O 1
ATOM 1609 N N . THR A 1 193 ? -0.736 -16.401 -5.760 1.00 59.91 193 THR A N 1
ATOM 1610 C CA . THR A 1 193 ? 0.608 -16.468 -6.343 1.00 59.91 193 THR A CA 1
ATOM 1611 C C . THR A 1 193 ? 1.669 -15.970 -5.361 1.00 59.91 193 THR A C 1
ATOM 1613 O O . THR A 1 193 ? 1.804 -14.777 -5.134 1.00 59.91 193 THR A O 1
ATOM 1616 N N . ARG A 1 194 ? 2.478 -16.879 -4.798 1.00 62.62 194 ARG A N 1
ATOM 1617 C CA . ARG A 1 194 ? 3.673 -16.528 -3.987 1.00 62.62 194 ARG A CA 1
ATOM 1618 C C . ARG A 1 194 ? 4.992 -16.579 -4.770 1.00 62.62 194 ARG A C 1
ATOM 1620 O O . ARG A 1 194 ? 6.065 -16.462 -4.186 1.00 62.62 194 ARG A O 1
ATOM 1627 N N . LYS A 1 195 ? 4.928 -16.824 -6.081 1.00 70.56 195 LYS A N 1
ATOM 1628 C CA . LYS A 1 195 ? 6.114 -16.966 -6.935 1.00 70.56 195 LYS A CA 1
ATOM 1629 C C . LYS A 1 195 ? 6.759 -15.603 -7.190 1.00 70.56 195 LYS A C 1
ATOM 1631 O O . LYS A 1 195 ? 6.076 -14.584 -7.203 1.00 70.56 195 LYS A O 1
ATOM 1636 N N . ARG A 1 196 ? 8.069 -15.596 -7.428 1.00 77.56 196 ARG A N 1
ATOM 1637 C CA . ARG A 1 196 ? 8.812 -14.438 -7.941 1.00 77.56 196 ARG A CA 1
ATOM 1638 C C . ARG A 1 196 ? 9.278 -14.755 -9.364 1.00 77.56 196 ARG A C 1
ATOM 1640 O O . ARG A 1 196 ? 9.621 -15.915 -9.611 1.00 77.56 196 ARG A O 1
ATOM 1647 N N . PRO A 1 197 ? 9.244 -13.791 -10.298 1.00 83.69 197 PRO A N 1
ATOM 1648 C CA . PRO A 1 197 ? 9.881 -13.985 -11.593 1.00 83.69 197 PRO A CA 1
ATOM 1649 C C . PRO A 1 197 ? 11.391 -14.146 -11.385 1.00 83.69 197 PRO A C 1
ATOM 1651 O O . PRO A 1 197 ? 11.949 -13.573 -10.446 1.00 83.69 197 PRO A O 1
ATOM 1654 N N . ASP A 1 198 ? 12.045 -14.927 -12.242 1.00 85.12 198 ASP A N 1
ATOM 1655 C CA . ASP A 1 198 ? 13.505 -14.945 -12.270 1.00 85.12 198 ASP A CA 1
ATOM 1656 C C . ASP A 1 198 ? 13.982 -13.627 -12.876 1.00 85.12 198 ASP A C 1
ATOM 1658 O O . ASP A 1 198 ? 13.715 -13.331 -14.040 1.00 85.12 198 ASP A O 1
ATOM 1662 N N . THR A 1 199 ? 14.627 -12.806 -12.053 1.00 85.00 199 THR A N 1
ATOM 1663 C CA . THR A 1 199 ? 15.162 -11.507 -12.458 1.00 85.00 199 THR A CA 1
ATOM 1664 C C . THR A 1 199 ? 16.684 -11.514 -12.606 1.00 85.00 199 THR A C 1
ATOM 1666 O O . THR A 1 199 ? 17.307 -10.460 -12.767 1.00 85.00 199 THR A O 1
ATOM 1669 N N . SER A 1 200 ? 17.298 -12.700 -12.559 1.00 87.12 200 SER A N 1
ATOM 1670 C CA . SER A 1 200 ? 18.744 -12.874 -12.647 1.00 87.12 200 SER A CA 1
ATOM 1671 C C . SER A 1 200 ? 19.289 -12.337 -13.970 1.00 87.12 200 SER A C 1
ATOM 1673 O O . SER A 1 200 ? 18.803 -12.662 -15.049 1.00 87.12 200 SER A O 1
ATOM 1675 N N . GLY A 1 201 ? 20.338 -11.519 -13.887 1.00 88.00 201 GLY A N 1
ATOM 1676 C CA . GLY A 1 201 ? 21.017 -10.966 -15.062 1.00 88.00 201 GLY A CA 1
ATOM 1677 C C . GLY A 1 201 ? 20.366 -9.719 -15.665 1.00 88.00 201 GLY A C 1
ATOM 1678 O O . GLY A 1 201 ? 20.940 -9.138 -16.586 1.00 88.00 201 GLY A O 1
ATOM 1679 N N . TYR A 1 202 ? 19.230 -9.254 -15.137 1.00 94.25 202 TYR A N 1
ATOM 1680 C CA . TYR A 1 202 ? 18.645 -7.988 -15.571 1.00 94.25 202 TYR A CA 1
ATOM 1681 C C . TYR A 1 202 ? 19.288 -6.774 -14.885 1.00 94.25 202 TYR A C 1
ATOM 1683 O O . TYR A 1 202 ? 19.647 -6.842 -13.703 1.00 94.25 202 TYR A O 1
ATOM 1691 N N . PRO A 1 203 ? 19.408 -5.630 -15.589 1.00 95.81 203 PRO A N 1
ATOM 1692 C CA . PRO A 1 203 ? 19.796 -4.376 -14.961 1.00 95.81 203 PRO A CA 1
ATOM 1693 C C . PRO A 1 203 ? 18.824 -4.022 -13.835 1.00 95.81 203 PRO A C 1
ATOM 1695 O O . PRO A 1 203 ? 17.609 -4.003 -14.052 1.00 95.81 203 PRO A O 1
ATOM 1698 N N . HIS A 1 204 ? 19.359 -3.702 -12.658 1.00 94.31 204 HIS A N 1
ATOM 1699 C CA . HIS A 1 204 ? 18.547 -3.453 -11.475 1.00 94.31 204 HIS A CA 1
ATOM 1700 C C . HIS A 1 204 ? 18.967 -2.189 -10.724 1.00 94.31 204 HIS A C 1
ATOM 1702 O O . HIS A 1 204 ? 20.111 -1.743 -10.818 1.00 94.31 204 HIS A O 1
ATOM 1708 N N . MET A 1 205 ? 18.027 -1.627 -9.970 1.00 91.12 205 MET A N 1
ATOM 1709 C CA . MET A 1 205 ? 18.278 -0.624 -8.936 1.00 91.12 205 MET A CA 1
ATOM 1710 C C . MET A 1 205 ? 17.446 -0.955 -7.698 1.00 91.12 205 MET A C 1
ATOM 1712 O O . MET A 1 205 ? 16.484 -1.716 -7.786 1.00 91.12 205 MET A O 1
ATOM 1716 N N . SER A 1 206 ? 17.809 -0.396 -6.546 1.00 86.38 206 SER A N 1
ATOM 1717 C CA . SER A 1 206 ? 17.089 -0.645 -5.295 1.00 86.38 206 SER A CA 1
ATOM 1718 C C . SER A 1 206 ? 16.869 0.647 -4.521 1.00 86.38 206 SER A C 1
ATOM 1720 O O . SER A 1 206 ? 17.729 1.523 -4.518 1.00 86.38 206 SER A O 1
ATOM 1722 N N . ILE A 1 207 ? 15.723 0.739 -3.854 1.00 77.12 207 ILE A N 1
ATOM 1723 C CA . ILE A 1 207 ? 15.301 1.876 -3.033 1.00 77.12 207 ILE A CA 1
ATOM 1724 C C . ILE A 1 207 ? 14.948 1.320 -1.646 1.00 77.12 207 ILE A C 1
ATOM 1726 O O . ILE A 1 207 ? 14.008 0.539 -1.525 1.00 77.12 207 ILE A O 1
ATOM 1730 N N . THR A 1 208 ? 15.721 1.664 -0.610 1.00 70.19 208 THR A N 1
ATOM 1731 C CA . THR A 1 208 ? 15.551 1.187 0.782 1.00 70.19 208 THR A CA 1
ATOM 1732 C C . THR A 1 208 ? 14.714 2.152 1.630 1.00 70.19 208 THR A C 1
ATOM 1734 O O . THR A 1 208 ? 14.742 3.352 1.404 1.00 70.19 208 THR A O 1
ATOM 1737 N N . ASN A 1 209 ? 13.990 1.626 2.621 1.00 54.78 209 ASN A N 1
ATOM 1738 C CA . ASN A 1 209 ? 12.789 2.167 3.290 1.00 54.78 209 ASN A CA 1
ATOM 1739 C C . ASN A 1 209 ? 12.754 3.581 3.927 1.00 54.78 209 ASN A C 1
ATOM 1741 O O . ASN A 1 209 ? 11.940 3.808 4.815 1.00 54.78 209 ASN A O 1
ATOM 1745 N N . ASN A 1 210 ? 13.539 4.558 3.480 1.00 53.22 210 ASN A N 1
ATOM 1746 C CA . ASN A 1 210 ? 13.409 5.952 3.922 1.00 53.22 210 ASN A CA 1
ATOM 1747 C C . ASN A 1 210 ? 12.839 6.892 2.841 1.00 53.22 210 ASN A C 1
ATOM 1749 O O . ASN A 1 210 ? 12.765 8.094 3.060 1.00 53.22 210 ASN A O 1
ATOM 1753 N N . TYR A 1 211 ? 12.446 6.378 1.667 1.00 51.78 211 TYR A N 1
ATOM 1754 C CA . TYR A 1 211 ? 12.065 7.198 0.501 1.00 51.78 211 TYR A CA 1
ATOM 1755 C C . TYR A 1 211 ? 10.599 7.629 0.438 1.00 51.78 211 TYR A C 1
ATOM 1757 O O . TYR A 1 211 ? 10.249 8.446 -0.412 1.00 51.78 211 TYR A O 1
ATOM 1765 N N . TRP A 1 212 ? 9.748 7.126 1.328 1.00 48.59 212 TRP A N 1
ATOM 1766 C CA . TRP A 1 212 ? 8.323 7.461 1.342 1.00 48.59 212 TRP A CA 1
ATOM 1767 C C . TRP A 1 212 ? 8.094 8.951 1.639 1.00 48.59 212 TRP A C 1
ATOM 1769 O O . TRP A 1 212 ? 7.277 9.559 0.961 1.00 48.59 212 TRP A O 1
ATOM 1779 N N . VAL A 1 213 ? 8.920 9.585 2.492 1.00 46.66 213 VAL A N 1
ATOM 1780 C CA . VAL A 1 213 ? 8.886 11.042 2.754 1.00 46.66 213 VAL A CA 1
ATOM 1781 C C . VAL A 1 213 ? 8.946 11.817 1.440 1.00 46.66 213 VAL A C 1
ATOM 1783 O O . VAL A 1 213 ? 8.271 12.813 1.275 1.00 46.66 213 VAL A O 1
ATOM 1786 N N . MET A 1 214 ? 9.706 11.350 0.455 1.00 46.78 214 MET A N 1
ATOM 1787 C CA . MET A 1 214 ? 10.005 12.131 -0.746 1.00 46.78 214 MET A CA 1
ATOM 1788 C C . MET A 1 214 ? 9.193 11.768 -1.980 1.00 46.78 214 MET A C 1
ATOM 1790 O O . MET A 1 214 ? 9.247 12.471 -2.985 1.00 46.78 214 MET A O 1
ATOM 1794 N N . LEU A 1 215 ? 8.422 10.695 -1.889 1.00 49.06 215 LEU A N 1
ATOM 1795 C CA . LEU A 1 215 ? 7.464 10.282 -2.906 1.00 49.06 215 LEU A CA 1
ATOM 1796 C C . LEU A 1 215 ? 6.043 10.737 -2.531 1.00 49.06 215 LEU A C 1
ATOM 1798 O O . LEU A 1 215 ? 5.243 11.041 -3.413 1.00 49.06 215 LEU A O 1
ATOM 1802 N N . GLU A 1 216 ? 5.774 10.895 -1.236 1.00 47.97 216 GLU A N 1
ATOM 1803 C CA . GLU A 1 216 ? 4.541 11.469 -0.672 1.00 47.97 216 GLU A CA 1
ATOM 1804 C C . GLU A 1 216 ? 4.531 13.000 -0.745 1.00 47.97 216 GLU A C 1
ATOM 1806 O O . GLU A 1 216 ? 3.520 13.629 -1.047 1.00 47.97 216 GLU A O 1
ATOM 1811 N N . LEU A 1 217 ? 5.701 13.626 -0.603 1.00 44.66 217 LEU A N 1
ATOM 1812 C CA . LEU A 1 217 ? 5.851 15.076 -0.710 1.00 44.66 217 LEU A CA 1
ATOM 1813 C C . LEU A 1 217 ? 5.695 15.620 -2.154 1.00 44.66 217 LEU A C 1
ATOM 1815 O O . LEU A 1 217 ? 5.699 16.830 -2.364 1.00 44.66 217 LEU A O 1
ATOM 1819 N N . LEU A 1 218 ? 5.443 14.762 -3.153 1.00 55.16 218 LEU A N 1
ATOM 1820 C CA . LEU A 1 218 ? 5.064 15.147 -4.524 1.00 55.16 218 LEU A CA 1
ATOM 1821 C C . LEU A 1 218 ? 3.594 14.796 -4.837 1.00 55.16 218 LEU A C 1
ATOM 1823 O O . LEU A 1 218 ? 3.275 14.368 -5.947 1.00 55.16 218 LEU A O 1
ATOM 1827 N N . TRP A 1 219 ? 2.713 15.044 -3.856 1.00 45.53 219 TRP A N 1
ATOM 1828 C CA . TRP A 1 219 ? 1.238 14.908 -3.766 1.00 45.53 219 TRP A CA 1
ATOM 1829 C C . TRP A 1 219 ? 0.393 15.309 -5.005 1.00 45.53 219 TRP A C 1
ATOM 1831 O O . TRP A 1 219 ? -0.828 15.205 -5.007 1.00 45.53 219 TRP A O 1
ATOM 1841 N N . ARG A 1 220 ? 0.993 15.794 -6.096 1.00 52.78 220 ARG A N 1
ATOM 1842 C CA . ARG A 1 220 ? 0.287 16.281 -7.299 1.00 52.78 220 ARG A CA 1
ATOM 1843 C C . ARG A 1 220 ? 0.543 15.454 -8.558 1.00 52.78 220 ARG A C 1
ATOM 1845 O O . ARG A 1 220 ? 0.122 15.852 -9.644 1.00 52.78 220 ARG A O 1
ATOM 1852 N N . SER A 1 221 ? 1.240 14.324 -8.439 1.00 60.69 221 SER A N 1
ATOM 1853 C CA . SER A 1 221 ? 1.513 13.426 -9.560 1.00 60.69 221 SER A CA 1
ATOM 1854 C C . SER A 1 221 ? 0.824 12.082 -9.365 1.00 60.69 221 SER A C 1
ATOM 1856 O O . SER A 1 221 ? 1.264 11.276 -8.559 1.00 60.69 221 SER A O 1
ATOM 1858 N N . GLU A 1 222 ? -0.187 11.777 -10.181 1.00 65.38 222 GLU A N 1
ATOM 1859 C CA . GLU A 1 222 ? -0.703 10.400 -10.287 1.00 65.38 222 GLU A CA 1
ATOM 1860 C C . GLU A 1 222 ? 0.330 9.425 -10.879 1.00 65.38 222 GLU A C 1
ATOM 1862 O O . GLU A 1 222 ? 0.202 8.207 -10.767 1.00 65.38 222 GLU A O 1
ATOM 1867 N N . THR A 1 223 ? 1.353 9.947 -11.560 1.00 75.19 223 THR A N 1
ATOM 1868 C CA . THR A 1 223 ? 2.298 9.149 -12.346 1.00 75.19 223 THR A CA 1
ATOM 1869 C C . THR A 1 223 ? 3.430 8.588 -11.496 1.00 75.19 223 THR A C 1
ATOM 1871 O O . THR A 1 223 ? 3.870 7.457 -11.706 1.00 75.19 223 THR A O 1
ATOM 1874 N N . LEU A 1 224 ? 3.906 9.363 -10.525 1.00 75.38 224 LEU A N 1
ATOM 1875 C CA . LEU A 1 224 ? 5.041 8.985 -9.695 1.00 75.38 224 LEU A CA 1
ATOM 1876 C C . LEU A 1 224 ? 4.758 7.789 -8.763 1.00 75.38 224 LEU A C 1
ATOM 1878 O O . LEU A 1 224 ? 5.623 6.907 -8.690 1.00 75.38 224 LEU A O 1
ATOM 1882 N N . PRO A 1 225 ? 3.567 7.659 -8.140 1.00 72.62 225 PRO A N 1
ATOM 1883 C CA . PRO A 1 225 ? 3.185 6.440 -7.433 1.00 72.62 225 PRO A CA 1
ATOM 1884 C C . PRO A 1 225 ? 3.272 5.212 -8.344 1.00 72.62 225 PRO A C 1
ATOM 1886 O O . PRO A 1 225 ? 3.921 4.229 -7.998 1.00 72.62 225 PRO A O 1
ATOM 1889 N N . ARG A 1 226 ? 2.746 5.294 -9.574 1.00 78.38 226 ARG A N 1
ATOM 1890 C CA . ARG A 1 226 ? 2.786 4.193 -10.557 1.00 78.38 226 ARG A CA 1
ATOM 1891 C C . ARG A 1 226 ? 4.211 3.814 -10.968 1.00 78.38 226 ARG A C 1
ATOM 1893 O O . ARG A 1 226 ? 4.489 2.647 -11.228 1.00 78.38 226 ARG A O 1
ATOM 1900 N N . MET A 1 227 ? 5.143 4.765 -11.012 1.00 81.88 227 MET A N 1
ATOM 1901 C CA . MET A 1 227 ? 6.559 4.474 -11.283 1.00 81.88 227 MET A CA 1
ATOM 1902 C C . MET A 1 227 ? 7.287 3.879 -10.072 1.00 81.88 227 MET A C 1
ATOM 1904 O O . MET A 1 227 ? 8.215 3.088 -10.242 1.00 81.88 227 MET A O 1
ATOM 1908 N N . THR A 1 228 ? 6.860 4.236 -8.865 1.00 78.50 228 THR A N 1
ATOM 1909 C CA . THR A 1 228 ? 7.466 3.784 -7.609 1.00 78.50 228 THR A CA 1
ATOM 1910 C C . THR A 1 228 ? 6.989 2.390 -7.230 1.00 78.50 228 THR A C 1
ATOM 1912 O O . THR A 1 228 ? 7.782 1.478 -7.034 1.00 78.50 228 THR A O 1
ATOM 1915 N N . VAL A 1 229 ? 5.677 2.202 -7.126 1.00 74.75 229 VAL A N 1
ATOM 1916 C CA . VAL A 1 229 ? 5.093 0.937 -6.673 1.00 74.75 229 VAL A CA 1
ATOM 1917 C C . VAL A 1 229 ? 4.589 0.089 -7.832 1.00 74.75 229 VAL A C 1
ATOM 1919 O O . VAL A 1 229 ? 4.135 -1.020 -7.616 1.00 74.75 229 VAL A O 1
ATOM 1922 N N . GLY A 1 230 ? 4.703 0.555 -9.073 1.00 80.38 230 GLY A N 1
ATOM 1923 C CA . GLY A 1 230 ? 4.233 -0.171 -10.252 1.00 80.38 230 GLY A CA 1
ATOM 1924 C C . GLY A 1 230 ? 2.770 0.119 -10.562 1.00 80.38 230 GLY A C 1
ATOM 1925 O O . GLY A 1 230 ? 1.966 0.388 -9.675 1.00 80.38 230 GLY A O 1
ATOM 1926 N N . TRP A 1 231 ? 2.414 0.059 -11.840 1.00 80.00 231 TRP A N 1
ATOM 1927 C CA . TRP A 1 231 ? 1.047 0.240 -12.313 1.00 80.00 231 TRP A CA 1
ATOM 1928 C C . TRP A 1 231 ? 0.199 -0.995 -12.046 1.00 80.00 231 TRP A C 1
ATOM 1930 O O . TRP A 1 231 ? -0.966 -0.852 -11.719 1.00 80.00 231 TRP A O 1
ATOM 1940 N N . MET A 1 232 ? 0.750 -2.199 -12.232 1.00 80.50 232 MET A N 1
ATOM 1941 C CA . MET A 1 232 ? 0.013 -3.453 -12.077 1.00 80.50 232 MET A CA 1
ATOM 1942 C C . MET A 1 232 ? 0.623 -4.308 -10.974 1.00 80.50 232 MET A C 1
ATOM 1944 O O . MET A 1 232 ? 1.761 -4.755 -11.106 1.00 80.50 232 MET A O 1
ATOM 1948 N N . ALA A 1 233 ? -0.157 -4.650 -9.953 1.00 78.56 233 ALA A N 1
ATOM 1949 C CA . ALA A 1 233 ? 0.202 -5.727 -9.033 1.00 78.56 233 ALA A CA 1
ATOM 1950 C C . ALA A 1 233 ? 0.034 -7.102 -9.709 1.00 78.56 233 ALA A C 1
ATOM 1952 O O . ALA A 1 233 ? -1.033 -7.408 -10.254 1.00 78.56 233 ALA A O 1
ATOM 1953 N N . TRP A 1 234 ? 1.072 -7.942 -9.662 1.00 76.94 234 TRP A N 1
ATOM 1954 C CA . TRP A 1 234 ? 0.984 -9.368 -10.004 1.00 76.94 234 TRP A CA 1
ATOM 1955 C C . TRP A 1 234 ? 0.686 -10.218 -8.768 1.00 76.94 234 TRP A C 1
ATOM 1957 O O . TRP A 1 234 ? -0.152 -11.116 -8.818 1.00 76.94 234 TRP A O 1
ATOM 1967 N N . ASN A 1 235 ? 1.363 -9.927 -7.656 1.00 75.00 235 ASN A N 1
ATOM 1968 C CA . ASN A 1 235 ? 1.091 -10.513 -6.347 1.00 75.00 235 ASN A CA 1
ATOM 1969 C C . ASN A 1 235 ? 1.472 -9.547 -5.214 1.00 75.00 235 ASN A C 1
ATOM 1971 O O . ASN A 1 235 ? 1.884 -8.421 -5.471 1.00 75.00 235 ASN A O 1
ATOM 1975 N N . ARG A 1 236 ? 1.382 -9.997 -3.952 1.00 68.75 236 ARG A N 1
ATOM 1976 C CA . ARG A 1 236 ? 1.670 -9.173 -2.756 1.00 68.75 236 ARG A CA 1
ATOM 1977 C C . ARG A 1 236 ? 3.054 -8.507 -2.749 1.00 68.75 236 ARG A C 1
ATOM 1979 O O . ARG A 1 236 ? 3.231 -7.519 -2.050 1.00 68.75 236 ARG A O 1
ATOM 1986 N N . GLN A 1 237 ? 4.034 -9.068 -3.453 1.00 76.62 237 GLN A N 1
ATOM 1987 C CA . GLN A 1 237 ? 5.427 -8.612 -3.445 1.00 76.62 237 GLN A CA 1
ATOM 1988 C C . GLN A 1 237 ? 5.903 -8.118 -4.805 1.00 76.62 237 GLN A C 1
ATOM 1990 O O . GLN A 1 237 ? 7.008 -7.592 -4.883 1.00 76.62 237 GLN A O 1
ATOM 1995 N N . VAL A 1 238 ? 5.136 -8.342 -5.872 1.00 82.69 238 VAL A N 1
ATOM 1996 C CA . VAL A 1 238 ? 5.597 -8.120 -7.240 1.00 82.69 238 VAL A CA 1
ATOM 1997 C C . VAL A 1 238 ? 4.591 -7.271 -7.992 1.00 82.69 238 VAL A C 1
ATOM 1999 O O . VAL A 1 238 ? 3.444 -7.684 -8.172 1.00 82.69 238 VAL A O 1
ATOM 2002 N N . ALA A 1 239 ? 5.061 -6.141 -8.507 1.00 86.06 239 ALA A N 1
ATOM 2003 C CA . ALA A 1 239 ? 4.347 -5.327 -9.477 1.00 86.06 239 ALA A CA 1
ATOM 2004 C C . ALA A 1 239 ? 5.156 -5.166 -10.758 1.00 86.06 239 ALA A C 1
ATOM 2006 O O . ALA A 1 239 ? 6.332 -5.531 -10.833 1.00 86.06 239 ALA A O 1
ATOM 2007 N N . TYR A 1 240 ? 4.520 -4.617 -11.783 1.00 90.19 240 TYR A N 1
ATOM 2008 C CA . TYR A 1 240 ? 5.176 -4.342 -13.044 1.00 90.19 240 TYR A CA 1
ATOM 2009 C C . TYR A 1 240 ? 4.578 -3.137 -13.771 1.00 90.19 240 TYR A C 1
ATOM 2011 O O . TYR A 1 240 ? 3.421 -2.759 -13.580 1.00 90.19 240 TYR A O 1
ATOM 2019 N N . ASN A 1 241 ? 5.404 -2.568 -14.644 1.00 92.56 241 ASN A N 1
ATOM 2020 C CA . ASN A 1 241 ? 5.074 -1.537 -15.612 1.00 92.56 241 ASN A CA 1
ATOM 2021 C C . ASN A 1 241 ? 5.363 -2.068 -17.014 1.00 92.56 241 ASN A C 1
ATOM 2023 O O . ASN A 1 241 ? 6.484 -2.484 -17.318 1.00 92.56 241 ASN A O 1
ATOM 2027 N N . MET A 1 242 ? 4.338 -2.079 -17.865 1.00 93.44 242 MET A N 1
ATOM 2028 C CA . MET A 1 242 ? 4.462 -2.565 -19.239 1.00 93.44 242 MET A CA 1
ATOM 2029 C C . MET A 1 242 ? 5.318 -1.605 -20.063 1.00 93.44 242 MET A C 1
ATOM 2031 O O . MET A 1 242 ? 5.220 -0.388 -19.899 1.00 93.44 242 MET A O 1
ATOM 2035 N N . ALA A 1 243 ? 6.114 -2.159 -20.978 1.00 95.38 243 ALA A N 1
ATOM 2036 C CA . ALA A 1 243 ? 7.008 -1.379 -21.829 1.00 95.38 243 ALA A CA 1
ATOM 2037 C C . ALA A 1 243 ? 6.252 -0.306 -22.628 1.00 95.38 243 ALA A C 1
ATOM 2039 O O . ALA A 1 243 ? 6.704 0.833 -22.715 1.00 95.38 243 ALA A O 1
ATOM 2040 N N . GLU A 1 244 ? 5.071 -0.649 -23.151 1.00 94.25 244 GLU A N 1
ATOM 2041 C CA . GLU A 1 244 ? 4.221 0.261 -23.924 1.00 94.25 244 GLU A CA 1
ATOM 2042 C C . GLU A 1 244 ? 3.731 1.499 -23.151 1.00 94.25 244 GLU A C 1
ATOM 2044 O O . GLU A 1 244 ? 3.494 2.531 -23.774 1.00 94.25 244 GLU A O 1
ATOM 2049 N N . TYR A 1 245 ? 3.616 1.439 -21.819 1.00 92.12 245 TYR A N 1
ATOM 2050 C CA . TYR A 1 245 ? 3.102 2.555 -21.007 1.00 92.12 245 TYR A CA 1
ATOM 2051 C C . TYR A 1 245 ? 4.206 3.437 -20.413 1.00 92.12 245 TYR A C 1
ATOM 2053 O O . TYR A 1 245 ? 3.941 4.556 -19.972 1.00 92.12 245 TYR A O 1
ATOM 2061 N N . ILE A 1 246 ? 5.455 2.964 -20.387 1.00 94.44 246 ILE A N 1
ATOM 2062 C CA . ILE A 1 246 ? 6.578 3.707 -19.800 1.00 94.44 246 ILE A CA 1
ATOM 2063 C C . ILE A 1 246 ? 6.829 5.064 -20.487 1.00 94.44 246 ILE A C 1
ATOM 2065 O O . ILE A 1 246 ? 7.019 6.044 -19.760 1.00 94.44 246 ILE A O 1
ATOM 2069 N N . PRO A 1 247 ? 6.802 5.192 -21.830 1.00 94.38 247 PRO A N 1
ATOM 2070 C CA . PRO A 1 247 ? 6.973 6.491 -22.485 1.00 94.38 247 PRO A CA 1
ATOM 2071 C C . PRO A 1 247 ? 5.919 7.524 -22.063 1.00 94.38 247 PRO A C 1
ATOM 2073 O O . PRO A 1 247 ? 6.261 8.674 -21.786 1.00 94.38 247 PRO A O 1
ATOM 2076 N N . GLU A 1 248 ? 4.655 7.108 -21.952 1.00 91.94 248 GLU A N 1
ATOM 2077 C CA . GLU A 1 248 ? 3.557 7.972 -21.506 1.00 91.94 248 GLU A CA 1
ATOM 2078 C C . GLU A 1 248 ? 3.739 8.395 -20.040 1.00 91.94 248 GLU A C 1
ATOM 2080 O O . GLU A 1 248 ? 3.573 9.571 -19.710 1.00 91.94 248 GLU A O 1
ATOM 2085 N N . MET A 1 249 ? 4.146 7.467 -19.164 1.00 88.69 249 MET A N 1
ATOM 2086 C CA . MET A 1 249 ? 4.469 7.782 -17.768 1.00 88.69 249 MET A CA 1
ATOM 2087 C C . MET A 1 249 ? 5.585 8.833 -17.675 1.00 88.69 249 MET A C 1
ATOM 2089 O O . MET A 1 249 ? 5.458 9.817 -16.952 1.00 88.69 249 MET A O 1
ATOM 2093 N N . LEU A 1 250 ? 6.658 8.693 -18.453 1.00 89.81 250 LEU A N 1
ATOM 2094 C CA . LEU A 1 250 ? 7.739 9.682 -18.462 1.00 89.81 250 LEU A CA 1
ATOM 2095 C C . LEU A 1 250 ? 7.283 11.055 -18.971 1.00 89.81 250 LEU A C 1
ATOM 2097 O O . LEU A 1 250 ? 7.706 12.075 -18.425 1.00 89.81 250 LEU A O 1
ATOM 2101 N N . GLN A 1 251 ? 6.417 11.094 -19.985 1.00 88.81 251 GLN A N 1
ATOM 2102 C CA . GLN A 1 251 ? 5.871 12.344 -20.511 1.00 88.81 251 GLN A CA 1
ATOM 2103 C C . GLN A 1 251 ? 5.009 13.069 -19.467 1.00 88.81 251 GLN A C 1
ATOM 2105 O O . GLN A 1 251 ? 5.205 14.263 -19.238 1.00 88.81 251 GLN A O 1
ATOM 2110 N N . LYS A 1 252 ? 4.093 12.352 -18.803 1.00 85.75 252 LYS A N 1
ATOM 2111 C CA . LYS A 1 252 ? 3.242 12.918 -17.743 1.00 85.75 252 LYS A CA 1
ATOM 2112 C C . LYS A 1 252 ? 4.062 13.375 -16.543 1.00 85.75 252 LYS A C 1
ATOM 2114 O O . LYS A 1 252 ? 3.814 14.455 -16.013 1.00 85.75 252 LYS A O 1
ATOM 2119 N N . LEU A 1 253 ? 5.071 12.592 -16.151 1.00 81.75 253 LEU A N 1
ATOM 2120 C CA . LEU A 1 253 ? 5.984 12.981 -15.082 1.00 81.75 253 LEU A CA 1
ATOM 2121 C C . LEU A 1 253 ? 6.702 14.294 -15.421 1.00 81.75 253 LEU A C 1
ATOM 2123 O O . LEU A 1 253 ? 6.789 15.169 -14.568 1.00 81.75 253 LEU A O 1
ATOM 2127 N N . GLN A 1 254 ? 7.173 14.465 -16.662 1.00 81.19 254 GLN A N 1
ATOM 2128 C CA . GLN A 1 254 ? 7.842 15.699 -17.086 1.00 81.19 254 GLN A CA 1
ATOM 2129 C C . GLN A 1 254 ? 6.927 16.927 -16.986 1.00 81.19 254 GLN A C 1
ATOM 2131 O O . GLN A 1 254 ? 7.364 17.952 -16.480 1.00 81.19 254 GLN A O 1
ATOM 2136 N N . GLN A 1 255 ? 5.664 16.813 -17.401 1.00 76.38 255 GLN A N 1
ATOM 2137 C CA . GLN A 1 255 ? 4.679 17.901 -17.289 1.00 76.38 255 GLN A CA 1
ATOM 2138 C C . GLN A 1 255 ? 4.372 18.270 -15.831 1.00 76.38 255 GLN A C 1
ATOM 2140 O O . GLN A 1 255 ? 4.065 19.417 -15.524 1.00 76.38 255 GLN A O 1
ATOM 2145 N N . GLN A 1 256 ? 4.445 17.290 -14.927 1.00 73.25 256 GLN A N 1
ATOM 2146 C CA . GLN A 1 256 ? 4.202 17.488 -13.499 1.00 73.25 256 GLN A CA 1
ATOM 2147 C C . GLN A 1 256 ? 5.421 18.088 -12.782 1.00 73.25 256 GLN A C 1
ATOM 2149 O O . GLN A 1 256 ? 5.240 18.800 -11.799 1.00 73.25 256 GLN A O 1
ATOM 2154 N N . LEU A 1 257 ? 6.644 17.859 -13.278 1.00 70.38 257 LEU A N 1
ATOM 2155 C CA . LEU A 1 257 ? 7.875 18.421 -12.706 1.00 70.38 257 LEU A CA 1
ATOM 2156 C C . LEU A 1 257 ? 7.963 19.940 -12.804 1.00 70.38 257 LEU A C 1
ATOM 2158 O O . LEU A 1 257 ? 8.450 20.561 -11.865 1.00 70.38 257 LEU A O 1
ATOM 2162 N N . ASP A 1 258 ? 7.425 20.537 -13.865 1.00 64.06 258 ASP A N 1
ATOM 2163 C CA . ASP A 1 258 ? 7.422 21.995 -14.041 1.00 64.06 258 ASP A CA 1
ATOM 2164 C C . ASP A 1 258 ? 6.633 22.719 -12.921 1.00 64.06 258 ASP A C 1
ATOM 2166 O O . ASP A 1 258 ? 6.801 23.915 -12.694 1.00 64.06 258 ASP A O 1
ATOM 2170 N N . ILE A 1 259 ? 5.794 21.989 -12.174 1.00 59.75 259 ILE A N 1
ATOM 2171 C CA . ILE A 1 259 ? 5.013 22.482 -11.027 1.00 59.75 259 ILE A CA 1
ATOM 2172 C C . ILE A 1 259 ? 5.804 22.343 -9.704 1.00 59.75 259 ILE A C 1
ATOM 2174 O O . ILE A 1 259 ? 5.529 23.050 -8.732 1.00 59.75 259 ILE A O 1
ATOM 2178 N N . LEU A 1 260 ? 6.800 21.451 -9.651 1.00 55.34 260 LEU A N 1
ATOM 2179 C CA . LEU A 1 260 ? 7.465 21.000 -8.421 1.00 55.34 260 LEU A CA 1
ATOM 2180 C C . LEU A 1 260 ? 8.622 21.898 -7.953 1.00 55.34 260 LEU A C 1
ATOM 2182 O O . LEU A 1 260 ? 8.886 21.944 -6.747 1.00 55.34 260 LEU A O 1
ATOM 2186 N N . ASP A 1 261 ? 9.230 22.675 -8.857 1.00 55.12 261 ASP A N 1
ATOM 2187 C CA . ASP A 1 261 ? 10.335 23.615 -8.571 1.00 55.12 261 ASP A CA 1
ATOM 2188 C C . ASP A 1 261 ? 9.965 24.738 -7.578 1.00 55.12 261 ASP A C 1
ATOM 2190 O O . ASP A 1 261 ? 10.826 25.479 -7.106 1.00 55.12 261 ASP A O 1
ATOM 2194 N N . THR A 1 262 ? 8.686 24.861 -7.217 1.00 55.62 262 THR A N 1
ATOM 2195 C CA . THR A 1 262 ? 8.173 25.881 -6.287 1.00 55.62 262 THR A CA 1
ATOM 2196 C C . THR A 1 262 ? 7.964 25.378 -4.854 1.00 55.62 262 THR A C 1
ATOM 2198 O O . THR A 1 262 ? 7.506 26.136 -3.998 1.00 55.62 262 THR A O 1
ATOM 2201 N N . THR A 1 263 ? 8.289 24.113 -4.558 1.00 54.78 263 THR A N 1
ATOM 2202 C CA . THR A 1 263 ? 7.991 23.493 -3.255 1.00 54.78 263 THR A CA 1
ATOM 2203 C C . THR A 1 263 ? 9.196 23.484 -2.298 1.00 54.78 263 THR A C 1
ATOM 2205 O O . THR A 1 263 ? 10.338 23.359 -2.746 1.00 54.78 263 THR A O 1
ATOM 2208 N N . PRO A 1 264 ? 8.984 23.525 -0.962 1.00 51.66 264 PRO A N 1
ATOM 2209 C CA . PRO A 1 264 ? 10.057 23.438 0.046 1.00 51.66 264 PRO A CA 1
ATOM 2210 C C . PRO A 1 264 ? 10.920 22.165 -0.029 1.00 51.66 264 PRO A C 1
ATOM 2212 O O . PRO A 1 264 ? 11.937 22.054 0.650 1.00 51.66 264 PRO A O 1
ATOM 2215 N N . LEU A 1 265 ? 10.523 21.197 -0.851 1.00 52.25 265 LEU A N 1
ATOM 2216 C CA . LEU A 1 265 ? 11.016 19.823 -0.889 1.00 52.25 265 LEU A CA 1
ATOM 2217 C C . LEU A 1 265 ? 12.107 19.589 -1.921 1.00 52.25 265 LEU A C 1
ATOM 2219 O O . LEU A 1 265 ? 12.917 18.680 -1.751 1.00 52.25 265 LEU A O 1
ATOM 2223 N N . ALA A 1 266 ? 12.213 20.485 -2.906 1.00 56.91 266 ALA A N 1
ATOM 2224 C CA . ALA A 1 266 ? 13.372 20.583 -3.789 1.00 56.91 266 ALA A CA 1
ATOM 2225 C C . ALA A 1 266 ? 14.691 20.782 -3.006 1.00 56.91 266 ALA A C 1
ATOM 2227 O O . ALA A 1 266 ? 15.775 20.529 -3.527 1.00 56.91 266 ALA A O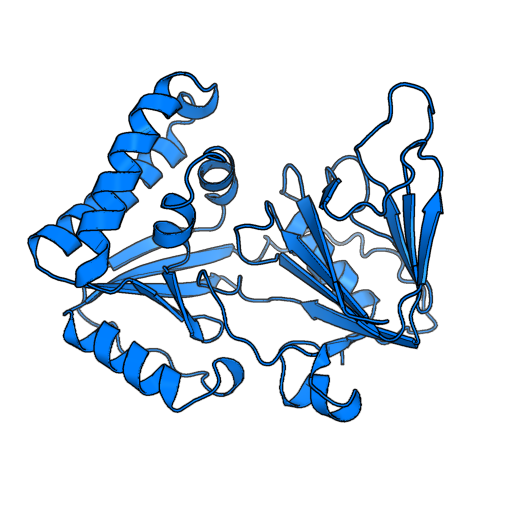 1
ATOM 2228 N N . SER A 1 267 ? 14.607 21.194 -1.734 1.00 56.78 267 SER A N 1
ATOM 2229 C CA . SER A 1 267 ? 15.750 21.345 -0.831 1.00 56.78 267 SER A CA 1
ATOM 2230 C C . SER A 1 267 ? 16.259 20.026 -0.220 1.00 56.78 267 SER A C 1
ATOM 2232 O O . SER A 1 267 ? 17.381 19.986 0.291 1.00 56.78 267 SER A O 1
ATOM 2234 N N . ASN A 1 268 ? 15.495 18.925 -0.290 1.00 65.06 268 ASN A N 1
ATOM 2235 C CA . ASN A 1 268 ? 15.928 17.627 0.230 1.00 65.06 268 ASN A CA 1
ATOM 2236 C C . ASN A 1 268 ? 16.738 16.856 -0.824 1.00 65.06 268 ASN A C 1
ATOM 2238 O O . ASN A 1 268 ? 16.217 16.143 -1.684 1.00 65.06 268 ASN A O 1
ATOM 2242 N N . LYS A 1 269 ? 18.061 16.986 -0.721 1.00 67.44 269 LYS A N 1
ATOM 2243 C CA . LYS A 1 269 ? 19.018 16.416 -1.675 1.00 67.44 269 LYS A CA 1
ATOM 2244 C C . LYS A 1 269 ? 18.889 14.900 -1.852 1.00 67.44 269 LYS A C 1
ATOM 2246 O O . LYS A 1 269 ? 18.890 14.420 -2.980 1.00 67.44 269 LYS A O 1
ATOM 2251 N N . TRP A 1 270 ? 18.758 14.149 -0.759 1.00 67.12 270 TRP A N 1
ATOM 2252 C CA . TRP A 1 270 ? 18.864 12.685 -0.788 1.00 67.12 270 TRP A CA 1
ATOM 2253 C C . TRP A 1 270 ? 17.821 12.026 -1.689 1.00 67.12 270 TRP A C 1
ATOM 2255 O O . TRP A 1 270 ? 18.085 11.030 -2.368 1.00 67.12 270 TRP A O 1
ATOM 2265 N N . ALA A 1 271 ? 16.634 12.603 -1.740 1.00 68.12 271 ALA A N 1
ATOM 2266 C CA . ALA A 1 271 ? 15.584 12.010 -2.531 1.00 68.12 271 ALA A CA 1
ATOM 2267 C C . ALA A 1 271 ? 15.242 12.762 -3.809 1.00 68.12 271 ALA A C 1
ATOM 2269 O O . ALA A 1 271 ? 14.636 12.148 -4.679 1.00 68.12 271 ALA A O 1
ATOM 2270 N N . MET A 1 272 ? 15.760 13.976 -4.015 1.00 72.50 272 MET A N 1
ATOM 2271 C CA . MET A 1 272 ? 15.930 14.488 -5.373 1.00 72.50 272 MET A CA 1
ATOM 2272 C C . MET A 1 272 ? 16.940 13.633 -6.144 1.00 72.50 272 MET A C 1
ATOM 2274 O O . MET A 1 272 ? 16.698 13.305 -7.305 1.00 72.50 272 MET A O 1
ATOM 2278 N N . ASP A 1 273 ? 18.012 13.175 -5.487 1.00 76.50 273 ASP A N 1
ATOM 2279 C CA . ASP A 1 273 ? 18.970 12.236 -6.080 1.00 76.50 273 ASP A CA 1
ATOM 2280 C C . ASP A 1 273 ? 18.291 10.908 -6.447 1.00 76.50 273 ASP A C 1
ATOM 2282 O O . ASP A 1 273 ? 18.536 10.345 -7.514 1.00 76.50 273 ASP A O 1
ATOM 2286 N N . THR A 1 274 ? 17.385 10.419 -5.601 1.00 76.19 274 THR A N 1
ATOM 2287 C CA . THR A 1 274 ? 16.707 9.133 -5.839 1.00 76.19 274 THR A CA 1
ATOM 2288 C C . THR A 1 274 ? 15.576 9.236 -6.843 1.00 76.19 274 THR A C 1
ATOM 2290 O O . THR A 1 274 ? 15.436 8.359 -7.693 1.00 76.19 274 THR A O 1
ATOM 2293 N N . PHE A 1 275 ? 14.828 10.337 -6.822 1.00 77.81 275 PHE A N 1
ATOM 2294 C CA . PHE A 1 275 ? 13.904 10.686 -7.888 1.00 77.81 275 PHE A CA 1
ATOM 2295 C C . PHE A 1 275 ? 14.622 10.712 -9.245 1.00 77.81 275 PHE A C 1
ATOM 2297 O O . PHE A 1 275 ? 14.165 10.085 -10.202 1.00 77.81 275 PHE A O 1
ATOM 2304 N N . CYS A 1 276 ? 15.782 11.374 -9.322 1.00 80.50 276 CYS A N 1
ATOM 2305 C CA . CYS A 1 276 ? 16.594 11.405 -10.535 1.00 80.50 276 CYS A CA 1
ATOM 2306 C C . CYS A 1 276 ? 17.034 9.998 -10.960 1.00 80.50 276 CYS A C 1
ATOM 2308 O O . CYS A 1 276 ? 16.885 9.655 -12.131 1.00 80.50 276 CYS A O 1
ATOM 2310 N N . GLN A 1 277 ? 17.515 9.165 -10.031 1.00 86.19 277 GLN A N 1
ATOM 2311 C CA . GLN A 1 277 ? 17.893 7.777 -10.327 1.00 86.19 277 GLN A CA 1
ATOM 2312 C C . GLN A 1 277 ? 16.719 6.962 -10.880 1.00 86.19 277 GLN A C 1
ATOM 2314 O O . GLN A 1 277 ? 16.868 6.308 -11.912 1.00 86.19 277 GLN A O 1
ATOM 2319 N N . LEU A 1 278 ? 15.544 7.042 -10.245 1.00 86.38 278 LEU A N 1
ATOM 2320 C CA . LEU A 1 278 ? 14.334 6.359 -10.700 1.00 86.38 278 LEU A CA 1
ATOM 2321 C C . LEU A 1 278 ? 13.931 6.841 -12.100 1.00 86.38 278 LEU A C 1
ATOM 2323 O O . LEU A 1 278 ? 13.687 6.033 -12.995 1.00 86.38 278 LEU A O 1
ATOM 2327 N N . ARG A 1 279 ? 13.925 8.157 -12.332 1.00 87.50 279 ARG A N 1
ATOM 2328 C CA . ARG A 1 279 ? 13.596 8.740 -13.638 1.00 87.50 279 ARG A CA 1
ATOM 2329 C C . ARG A 1 279 ? 14.557 8.272 -14.731 1.00 87.50 279 ARG A C 1
ATOM 2331 O O . ARG A 1 279 ? 14.100 7.879 -15.803 1.00 87.50 279 ARG A O 1
ATOM 2338 N N . GLU A 1 280 ? 15.865 8.289 -14.479 1.00 92.25 280 GLU A N 1
ATOM 2339 C CA . GLU A 1 280 ? 16.862 7.826 -15.452 1.00 92.25 280 GLU A CA 1
ATOM 2340 C C . GLU A 1 280 ? 16.760 6.318 -15.709 1.00 92.25 280 GLU A C 1
ATOM 2342 O O . GLU A 1 280 ? 16.901 5.871 -16.849 1.00 92.25 280 GLU A O 1
ATOM 2347 N N . PHE A 1 281 ? 16.420 5.529 -14.689 1.00 94.38 281 PHE A N 1
ATOM 2348 C CA . PHE A 1 281 ? 16.153 4.104 -14.853 1.00 94.38 281 PHE A CA 1
ATOM 2349 C C . PHE A 1 281 ? 14.971 3.852 -15.799 1.00 94.38 281 PHE A C 1
ATOM 2351 O O . PHE A 1 281 ? 15.090 3.065 -16.740 1.00 94.38 281 PHE A O 1
ATOM 2358 N N . TYR A 1 282 ? 13.859 4.572 -15.626 1.00 94.31 282 TYR A N 1
ATOM 2359 C CA . TYR A 1 282 ? 12.712 4.476 -16.534 1.00 94.31 282 TYR A CA 1
ATOM 2360 C C . TYR A 1 282 ? 13.011 5.032 -17.933 1.00 94.31 282 TYR A C 1
ATOM 2362 O O . TYR A 1 282 ? 12.555 4.451 -18.917 1.00 94.31 282 TYR A O 1
ATOM 2370 N N . ARG A 1 283 ? 13.816 6.097 -18.064 1.00 95.81 283 ARG A N 1
ATOM 2371 C CA . ARG A 1 283 ? 14.285 6.595 -19.374 1.00 95.81 283 ARG A CA 1
ATOM 2372 C C . ARG A 1 283 ? 15.100 5.541 -20.121 1.00 95.81 283 ARG A C 1
ATOM 2374 O O . ARG A 1 283 ? 14.883 5.334 -21.314 1.00 95.81 283 ARG A O 1
ATOM 2381 N N . ALA A 1 284 ? 15.992 4.838 -19.422 1.00 97.19 284 ALA A N 1
ATOM 2382 C CA . ALA A 1 284 ? 16.765 3.744 -20.002 1.00 97.19 284 ALA A CA 1
ATOM 2383 C C . ALA A 1 284 ? 15.874 2.569 -20.437 1.00 97.19 284 ALA A C 1
ATOM 2385 O O . ALA A 1 284 ? 16.128 1.985 -21.491 1.00 97.19 284 ALA A O 1
ATOM 2386 N N . ALA A 1 285 ? 14.829 2.252 -19.661 1.00 96.81 285 ALA A N 1
ATOM 2387 C CA . ALA A 1 285 ? 13.838 1.242 -20.033 1.00 96.81 285 ALA A CA 1
ATOM 2388 C C . ALA A 1 285 ? 13.073 1.648 -21.306 1.00 96.81 285 ALA A C 1
ATOM 2390 O O . ALA A 1 285 ? 13.003 0.880 -22.266 1.00 96.81 285 ALA A O 1
ATOM 2391 N N . ALA A 1 286 ? 12.583 2.893 -21.354 1.00 96.88 286 ALA A N 1
ATOM 2392 C CA . ALA A 1 286 ? 11.857 3.446 -22.496 1.00 96.88 286 ALA A CA 1
ATOM 2393 C C . ALA A 1 286 ? 12.683 3.391 -23.789 1.00 96.88 286 ALA A C 1
ATOM 2395 O O . ALA A 1 286 ? 12.197 2.934 -24.820 1.00 96.88 286 ALA A O 1
ATOM 2396 N N . ALA A 1 287 ? 13.955 3.800 -23.720 1.00 96.56 287 ALA A N 1
ATOM 2397 C CA . ALA A 1 287 ? 14.863 3.822 -24.866 1.00 96.56 287 ALA A CA 1
ATOM 2398 C C . ALA A 1 287 ? 15.123 2.431 -25.473 1.00 96.56 287 ALA A C 1
ATOM 2400 O O . ALA A 1 287 ? 15.526 2.329 -26.630 1.00 96.56 287 ALA A O 1
ATOM 2401 N N . ARG A 1 288 ? 14.908 1.361 -24.698 1.00 95.62 288 ARG A N 1
ATOM 2402 C CA . ARG A 1 288 ? 15.134 -0.033 -25.107 1.00 95.62 288 ARG A CA 1
ATOM 2403 C C . ARG A 1 288 ? 13.841 -0.810 -25.356 1.00 95.62 288 ARG A C 1
ATOM 2405 O O . ARG A 1 288 ? 13.913 -1.979 -25.721 1.00 95.62 288 ARG A O 1
ATOM 2412 N N . GLY A 1 289 ? 12.675 -0.189 -25.161 1.00 96.50 289 GLY A N 1
ATOM 2413 C CA . GLY A 1 289 ? 11.390 -0.891 -25.202 1.00 96.50 289 GLY A CA 1
ATOM 2414 C C . GLY A 1 289 ? 11.271 -1.971 -24.118 1.00 96.50 289 GLY A C 1
ATOM 2415 O O . GLY A 1 289 ? 10.652 -3.010 -24.344 1.00 96.50 289 GLY A O 1
ATOM 2416 N N . GLU A 1 290 ? 11.904 -1.758 -22.965 1.00 97.69 290 GLU A N 1
ATOM 2417 C CA . GLU A 1 290 ? 11.885 -2.660 -21.810 1.00 97.69 290 GLU A CA 1
ATOM 2418 C C . GLU A 1 290 ? 10.704 -2.327 -20.887 1.00 97.69 290 GLU A C 1
ATOM 2420 O O . GLU A 1 290 ? 10.286 -1.176 -20.782 1.00 97.69 290 GLU A O 1
ATOM 2425 N N . GLY A 1 291 ? 10.176 -3.339 -20.199 1.00 96.94 291 GLY A N 1
ATOM 2426 C CA . GLY A 1 291 ? 9.282 -3.162 -19.057 1.00 96.94 291 GLY A CA 1
ATOM 2427 C C . GLY A 1 291 ? 10.068 -3.053 -17.750 1.00 96.94 291 GLY A C 1
ATOM 2428 O O . GLY A 1 291 ? 11.283 -3.264 -17.716 1.00 96.94 291 GLY A O 1
ATOM 2429 N N . VAL A 1 292 ? 9.368 -2.767 -16.654 1.00 96.00 292 VAL A N 1
ATOM 2430 C CA . VAL A 1 292 ? 9.962 -2.756 -15.308 1.00 96.00 292 VAL A CA 1
ATOM 2431 C C . VAL A 1 292 ? 9.201 -3.713 -14.402 1.00 96.00 292 VAL A C 1
ATOM 2433 O O . VAL A 1 292 ? 7.982 -3.618 -14.305 1.00 96.00 292 VAL A O 1
ATOM 2436 N N . ILE A 1 293 ? 9.911 -4.621 -13.732 1.00 93.69 293 ILE A N 1
ATOM 2437 C CA . ILE A 1 293 ? 9.385 -5.453 -12.639 1.00 93.69 293 ILE A CA 1
ATOM 2438 C C . ILE A 1 293 ? 9.888 -4.880 -11.317 1.00 93.69 293 ILE A C 1
ATOM 2440 O O . ILE A 1 293 ? 11.061 -4.533 -11.202 1.00 93.69 293 ILE A O 1
ATOM 2444 N N . ILE A 1 294 ? 9.008 -4.798 -10.322 1.00 89.06 294 ILE A N 1
ATOM 2445 C CA . ILE A 1 294 ? 9.284 -4.230 -9.003 1.00 89.06 294 ILE A CA 1
ATOM 2446 C C . ILE A 1 294 ? 9.017 -5.306 -7.958 1.00 89.06 294 ILE A C 1
ATOM 2448 O O . ILE A 1 294 ? 7.928 -5.877 -7.935 1.00 89.06 294 ILE A O 1
ATOM 2452 N N . ILE A 1 295 ? 10.005 -5.592 -7.112 1.00 86.00 295 ILE A N 1
ATOM 2453 C CA . ILE A 1 295 ? 9.926 -6.605 -6.060 1.00 86.00 295 ILE A CA 1
ATOM 2454 C C . ILE A 1 295 ? 10.139 -5.942 -4.700 1.00 86.00 295 ILE A C 1
ATOM 2456 O O . ILE A 1 295 ? 11.194 -5.365 -4.450 1.00 86.00 295 ILE A O 1
ATOM 2460 N N . GLY A 1 296 ? 9.151 -6.055 -3.814 1.00 79.25 296 GLY A N 1
ATOM 2461 C CA . GLY A 1 296 ? 9.266 -5.660 -2.413 1.00 79.25 296 GLY A CA 1
ATOM 2462 C C . GLY A 1 296 ? 9.939 -6.747 -1.573 1.00 79.25 296 GLY A C 1
ATOM 2463 O O . GLY A 1 296 ? 9.458 -7.883 -1.497 1.00 79.25 296 GLY A O 1
ATOM 2464 N N . GLU A 1 297 ? 11.043 -6.401 -0.918 1.00 75.12 297 GLU A N 1
ATOM 2465 C CA . GLU A 1 297 ? 11.777 -7.268 0.002 1.00 75.12 297 GLU A CA 1
ATOM 2466 C C . GLU A 1 297 ? 11.847 -6.657 1.398 1.00 75.12 297 GLU A C 1
ATOM 2468 O O . GLU A 1 297 ? 12.165 -5.486 1.553 1.00 75.12 297 GLU A O 1
ATOM 2473 N N . LEU A 1 298 ? 11.582 -7.464 2.423 1.00 62.16 298 LEU A N 1
ATOM 2474 C CA . LEU A 1 298 ? 11.707 -7.051 3.813 1.00 62.16 298 LEU A CA 1
ATOM 2475 C C . LEU A 1 298 ? 13.098 -7.428 4.330 1.00 62.16 298 LEU A C 1
ATOM 2477 O O . LEU A 1 298 ? 13.408 -8.617 4.432 1.00 62.16 298 LEU A O 1
ATOM 2481 N N . GLN A 1 299 ? 13.914 -6.432 4.675 1.00 58.00 299 GLN A N 1
ATOM 2482 C CA . GLN A 1 299 ? 15.164 -6.672 5.390 1.00 58.00 299 GLN A CA 1
ATOM 2483 C C . GLN A 1 299 ? 14.836 -7.047 6.838 1.00 58.00 299 GLN A C 1
ATOM 2485 O O . GLN A 1 299 ? 14.114 -6.321 7.524 1.00 58.00 299 GLN A O 1
ATOM 2490 N N . ARG A 1 300 ? 15.314 -8.222 7.258 1.00 50.53 300 ARG A N 1
ATOM 2491 C CA . ARG A 1 300 ? 15.181 -8.744 8.624 1.00 50.53 300 ARG A CA 1
ATOM 2492 C C . ARG A 1 300 ? 16.328 -8.286 9.510 1.00 50.53 300 ARG A C 1
ATOM 2494 O O . ARG A 1 300 ? 17.452 -8.157 8.977 1.00 50.53 300 ARG A O 1
#

Solvent-accessible surface area (backbone atoms only — not comparable to full-atom values): 16714 Å² total; per-residue (Å²): 106,44,44,52,61,62,51,52,53,50,50,48,53,73,39,67,86,42,79,48,34,24,37,37,49,50,79,52,93,50,28,36,37,34,40,28,18,77,37,84,85,48,48,36,54,35,36,42,40,27,37,64,41,45,80,48,77,45,66,68,89,71,89,70,85,82,43,68,49,43,27,38,49,84,82,42,65,72,57,48,79,58,80,64,31,40,37,34,53,37,65,64,60,56,98,84,51,97,51,57,20,31,43,38,40,34,30,84,44,48,25,33,30,85,43,84,48,54,43,25,27,38,85,67,80,61,76,55,59,86,85,40,59,77,89,43,27,53,77,66,42,82,39,21,46,56,39,81,60,97,65,80,66,76,75,82,86,73,85,84,74,80,57,68,38,42,27,43,37,38,30,46,38,59,37,64,59,42,49,51,48,55,57,51,41,76,76,41,64,36,79,78,47,86,78,76,81,89,63,82,93,43,61,68,51,75,50,60,68,72,52,62,69,63,61,59,73,48,81,83,45,83,45,56,49,32,71,71,39,13,48,36,44,50,18,56,38,30,12,28,34,50,24,87,51,43,56,58,44,53,52,55,43,55,67,48,48,80,67,46,84,80,45,90,61,77,73,45,59,77,46,54,54,47,50,50,51,54,52,52,52,51,50,57,21,41,78,67,52,20,8,38,41,37,37,56,41,64,46,128

Secondary structure (DSSP, 8-state):
-EEHHHHHHHHHHHHTT-S-EEEEEEEETTEEEEEEES-TTS--SEEEEEET-EEEEES----SPPSEEEE-TTTS-S-EEETTEEEEE-S---TT-SSPPEEEEE-SEEEEEE-SS----SS-----GGGS-HHHHHHHSS-EEEE--SS-PPP---------EEEEEEEEEEHHHHHHHHHHHHHS-TTT-------TTS-EEEEETT-HHHHHTTTT-SHHHHHHH-SEEEETTEEEE-GGGHHHHHHHHHHHHTTGGGSGGGG-HHHHHHHHHHHHHHHHHHHHTEEEEEEEEEE-

pLDDT: mean 75.36, std 15.32, range [37.53, 97.69]

Nearest PDB structures (foldseek):
  3ha7-assembly1_A  TM=5.597E-01  e=2.936E+00  Mycobacterium tuberculosis H37Rv
  2z6e-assembly1_A  TM=6.170E-01  e=9.085E+00  unclassified
  5wp4-assembly1_A  TM=2.576E-01  e=1.356E+00  Arabidopsis thaliana
  6ecu-assembly1_A  TM=5.085E-01  e=9.641E+00  Stigmatella aurantiaca

Mean predicted aligned error: 11.18 Å